Protein AF-0000000065853692 (afdb_homodimer)

Solvent-accessible surface area (backbone atoms only — not comparable to full-atom values): 13632 Å² total; per-residue (Å²): 128,81,75,76,68,75,76,86,71,68,97,55,63,59,61,30,39,32,44,33,33,22,23,72,27,72,70,48,69,66,44,55,69,70,52,50,53,49,49,38,57,70,62,46,45,56,55,50,59,74,40,50,90,36,37,44,68,49,51,26,39,16,47,90,72,41,82,84,37,30,32,37,45,34,35,39,12,49,37,70,65,52,46,51,53,52,50,55,59,44,59,76,41,56,64,50,59,56,36,21,36,74,74,46,75,46,50,22,28,72,42,43,85,18,58,77,69,75,41,82,43,89,81,102,126,81,74,76,67,73,76,89,70,68,95,56,65,59,62,31,39,31,45,34,34,22,24,73,27,71,69,48,68,66,43,56,68,69,52,50,53,48,49,39,57,69,62,46,45,57,54,51,61,74,40,49,91,37,37,43,69,48,53,26,39,16,49,90,73,41,83,85,37,30,32,36,43,34,35,39,11,48,35,72,65,52,45,50,55,52,50,55,58,44,59,77,40,58,63,49,60,54,35,22,36,74,74,46,77,46,51,23,28,72,43,43,84,18,58,78,68,75,41,81,44,88,80,101

Sequence (248 aa):
MQRTYTVTIPSFEPALTVFMLVKTSPEWLGFPVERRFALLEEQFTPILRKHAAHVTLRFFDVEFYATRVTDLWMWDARDHHSYQLLVEDLRETAFWDRYFEIVEILPGVENAYARNYGRPAINAMQRTYTVTIPSFEPALTVFMLVKTSPEWLGFPVERRFALLEEQFTPILRKHAAHVTLRFFDVEFYATRVTDLWMWDARDHHSYQLLVEDLRETAFWDRYFEIVEILPGVENAYARNYGRPAINA

Foldseek 3Di:
DPPPPDDDDAPADFQKKKKWFKDFDPVLVVDDPVVNVVCCVVQVVVLCVVLVNFKDWDKDADCVPDDLGGIIIIIGGNDDVSVVVSVVSCCVDCNDCNRMDRRDMDMDGPQCVAVVVVHDRPVD/DPPPPDDDDAPADFQKKKKWFKDFDPVLVVDDPVVNVVCCVVQPVVLCVVLRNFKDWDKDADCVPDDLGGIIIIIGGNDDVSVVVSVVSCCVDCNDCNRMDRRDMDMDGPQCVAVVVVHDRPVD

Secondary structure (DSSP, 8-state):
----------SS--SEEEEEEEEE-HHHHHS-HHHHHHHIIIIIHHHHHHHTTTEEEEEEE-TTT-SS-SEEEEEEESSHHHHHHHHHHHHTSTTTTTSEEEEEEEEEEETHHHHTTT---TT-/----------SS--SEEEEEEEEE-HHHHHS-HHHHHHHIIIIIHHHHHHHTTTEEEEEEE-TTT-SS-SEEEEEEESSHHHHHHHHHHHHTSTTTTTSEEEEEEEEEEETHHHHTTT---TT-

Organism: Granulibacter bethesdensis (strain ATCC BAA-1260 / CGDNIH1) (NCBI:txid391165)

Radius of gyration: 18.33 Å; Cα contacts (8 Å, |Δi|>4): 443; chains: 2; bounding box: 39×48×46 Å

Nearest PDB structures (foldseek):
  2vxh-assembly1_A  TM=7.871E-01  e=3.068E-06  Azospira oryzae
  3q08-assembly1_A  TM=7.875E-01  e=7.461E-06  Dechloromonas aromatica RCB
  5a13-assembly1_F  TM=7.999E-01  e=1.408E-05  Magnetospirillum sp.
  2vxh-assembly1_C  TM=7.879E-01  e=2.061E-05  Azospira oryzae
  3dtz-assembly1_E  TM=8.312E-01  e=2.783E-04  Thermoplasma acidophilum

InterPro domains:
  IPR031409 Darcynin [PF17074] (1-122)

pLDDT: mean 93.66, std 12.76, range [26.84, 98.94]

Structure (mmCIF, N/CA/C/O backbone):
data_AF-0000000065853692-model_v1
#
loop_
_entity.id
_entity.type
_entity.pdbx_description
1 polymer 'Darcynin homolog'
#
loop_
_atom_site.group_PDB
_atom_site.id
_atom_site.type_symbol
_atom_site.label_atom_id
_atom_site.label_alt_id
_atom_site.label_comp_id
_atom_site.label_asym_id
_atom_site.label_entity_id
_atom_site.label_seq_id
_atom_site.pdbx_PDB_ins_code
_atom_site.Cartn_x
_atom_site.Cartn_y
_atom_site.Cartn_z
_atom_site.occupancy
_atom_site.B_iso_or_equiv
_atom_site.auth_seq_id
_atom_site.auth_comp_id
_atom_site.auth_asym_id
_atom_site.auth_atom_id
_atom_site.pdbx_PDB_model_num
ATOM 1 N N . MET A 1 1 ? 14.422 4.801 -24.891 1 26.84 1 MET A N 1
ATOM 2 C CA . MET A 1 1 ? 13.094 4.191 -24.984 1 26.84 1 MET A CA 1
ATOM 3 C C . MET A 1 1 ? 12.266 4.504 -23.734 1 26.84 1 MET A C 1
ATOM 5 O O . MET A 1 1 ? 12.758 4.402 -22.609 1 26.84 1 MET A O 1
ATOM 9 N N . GLN A 1 2 ? 11.312 5.375 -23.766 1 29.52 2 GLN A N 1
ATOM 10 C CA . GLN A 1 2 ? 10.492 5.836 -22.656 1 29.52 2 GLN A CA 1
ATOM 11 C C . GLN A 1 2 ? 9.844 4.664 -21.922 1 29.52 2 GLN A C 1
ATOM 13 O O . GLN A 1 2 ? 9.117 3.875 -22.531 1 29.52 2 GLN A O 1
ATOM 18 N N . ARG A 1 3 ? 10.609 3.994 -21.047 1 43.41 3 ARG A N 1
ATOM 19 C CA . ARG A 1 3 ? 10.016 2.857 -20.344 1 43.41 3 ARG A CA 1
ATOM 20 C C . ARG A 1 3 ? 8.609 3.186 -19.875 1 43.41 3 ARG A C 1
ATOM 22 O O . ARG A 1 3 ? 8.375 4.246 -19.297 1 43.41 3 ARG A O 1
ATOM 29 N N . THR A 1 4 ? 7.691 2.832 -20.734 1 48.56 4 THR A N 1
ATOM 30 C CA . THR A 1 4 ? 6.273 3.012 -20.438 1 48.56 4 THR A CA 1
ATOM 31 C C . THR A 1 4 ? 5.93 2.469 -19.047 1 48.56 4 THR A C 1
ATOM 33 O O . THR A 1 4 ? 6.117 1.28 -18.781 1 48.56 4 THR A O 1
ATOM 36 N N . TYR A 1 5 ? 6.285 3.352 -18.109 1 56.34 5 TYR A N 1
ATOM 37 C CA . TYR A 1 5 ? 5.793 3.045 -16.766 1 56.34 5 TYR A CA 1
ATOM 38 C C . TYR A 1 5 ? 4.273 2.926 -16.766 1 56.34 5 TYR A C 1
ATOM 40 O O . TYR A 1 5 ? 3.57 3.832 -17.219 1 56.34 5 TYR A O 1
ATOM 48 N N . THR A 1 6 ? 3.83 1.683 -16.969 1 59.62 6 THR A N 1
ATOM 49 C CA . THR A 1 6 ? 2.383 1.507 -17 1 59.62 6 THR A CA 1
ATOM 50 C C . THR A 1 6 ? 1.838 1.229 -15.602 1 59.62 6 THR A C 1
ATOM 52 O O . THR A 1 6 ? 2.373 0.387 -14.875 1 59.62 6 THR A O 1
ATOM 55 N N . VAL A 1 7 ? 1.263 2.344 -15.039 1 65.88 7 VAL A N 1
ATOM 56 C CA . VAL A 1 7 ? 0.473 2.131 -13.828 1 65.88 7 VAL A CA 1
ATOM 57 C C . VAL A 1 7 ? -0.809 1.377 -14.172 1 65.88 7 VAL A C 1
ATOM 59 O O . VAL A 1 7 ? -1.427 1.634 -15.211 1 65.88 7 VAL A O 1
ATOM 62 N N . THR A 1 8 ? -1.011 0.292 -13.461 1 76.12 8 THR A N 1
ATOM 63 C CA . THR A 1 8 ? -2.283 -0.396 -13.641 1 76.12 8 THR A CA 1
ATOM 64 C C . THR A 1 8 ? -3.441 0.465 -13.141 1 76.12 8 THR A C 1
ATOM 66 O O . THR A 1 8 ? -3.471 0.858 -11.977 1 76.12 8 THR A O 1
ATOM 69 N N . ILE A 1 9 ? -4.273 0.869 -14.031 1 76.56 9 ILE A N 1
ATOM 70 C CA . ILE A 1 9 ? -5.461 1.641 -13.688 1 76.56 9 ILE A CA 1
ATOM 71 C C . ILE A 1 9 ? -6.699 0.754 -13.789 1 76.56 9 ILE A C 1
ATOM 73 O O . ILE A 1 9 ? -7 0.213 -14.859 1 76.56 9 ILE A O 1
ATOM 77 N N . PRO A 1 10 ? -7.328 0.688 -12.641 1 84.12 10 PRO A N 1
ATOM 78 C CA . PRO A 1 10 ? -8.539 -0.137 -12.719 1 84.12 10 PRO A CA 1
ATOM 79 C C . PRO A 1 10 ? -9.602 0.46 -13.633 1 84.12 10 PRO A C 1
ATOM 81 O O . PRO A 1 10 ? -9.695 1.684 -13.758 1 84.12 10 PRO A O 1
ATOM 84 N N . SER A 1 11 ? -10.367 -0.409 -14.258 1 87.12 11 SER A N 1
ATOM 85 C CA . SER A 1 11 ? -11.477 0.02 -15.094 1 87.12 11 SER A CA 1
ATOM 86 C C . SER A 1 11 ? -12.719 0.325 -14.258 1 87.12 11 SER A C 1
ATOM 88 O O . SER A 1 11 ? -13.82 0.439 -14.789 1 87.12 11 SER A O 1
ATOM 90 N N . PHE A 1 12 ? -12.609 0.3 -13.039 1 92.88 12 PHE A N 1
ATOM 91 C CA . PHE A 1 12 ? -13.656 0.575 -12.062 1 92.88 12 PHE A CA 1
ATOM 92 C C . PHE A 1 12 ? -13.133 1.495 -10.961 1 92.88 12 PHE A C 1
ATOM 94 O O . PHE A 1 12 ? -11.922 1.633 -10.781 1 92.88 12 PHE A O 1
ATOM 101 N N . GLU A 1 13 ? -14.016 2.178 -10.305 1 92.5 13 GLU A N 1
ATOM 102 C CA . GLU A 1 13 ? -13.633 2.924 -9.109 1 92.5 13 GLU A CA 1
ATOM 103 C C . GLU A 1 13 ? -13.516 2.006 -7.895 1 92.5 13 GLU A C 1
ATOM 105 O O . GLU A 1 13 ? -14.516 1.458 -7.426 1 92.5 13 GLU A O 1
ATOM 110 N N . PRO A 1 14 ? -12.359 1.844 -7.395 1 95.94 14 PRO A N 1
ATOM 111 C CA . PRO A 1 14 ? -12.227 0.926 -6.258 1 95.94 14 PRO A CA 1
ATOM 112 C C . PRO A 1 14 ? -12.961 1.419 -5.016 1 95.94 14 PRO A C 1
ATOM 114 O O . PRO A 1 14 ? -12.766 2.559 -4.586 1 95.94 14 PRO A O 1
ATOM 117 N N . ALA A 1 15 ? -13.781 0.573 -4.457 1 96.69 15 ALA A N 1
ATOM 118 C CA . ALA A 1 15 ? -14.406 0.847 -3.166 1 96.69 15 ALA A CA 1
ATOM 119 C C . ALA A 1 15 ? -13.484 0.458 -2.014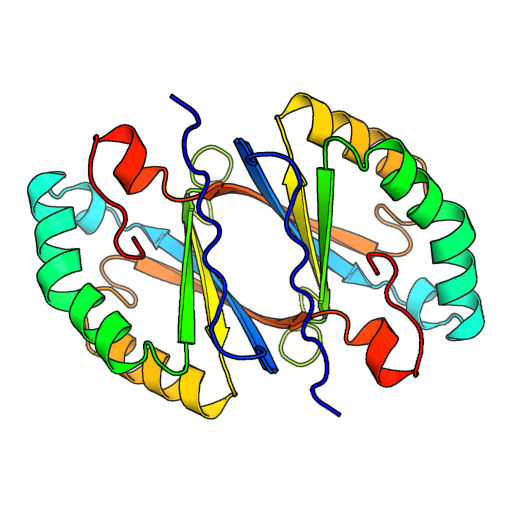 1 96.69 15 ALA A C 1
ATOM 121 O O . ALA A 1 15 ? -13.672 0.901 -0.879 1 96.69 15 ALA A O 1
ATOM 122 N N . LEU A 1 16 ? -12.5 -0.385 -2.395 1 97.38 16 LEU A N 1
ATOM 123 C CA . LEU A 1 16 ? -11.594 -0.96 -1.411 1 97.38 16 LEU A CA 1
ATOM 124 C C . LEU A 1 16 ? -10.211 -1.173 -2.012 1 97.38 16 LEU A C 1
ATOM 126 O O . LEU A 1 16 ? -10.086 -1.652 -3.143 1 97.38 16 LEU A O 1
ATOM 130 N N . THR A 1 17 ? -9.18 -0.746 -1.307 1 98.06 17 THR A N 1
ATOM 131 C CA . THR A 1 17 ? -7.805 -1.119 -1.616 1 98.06 17 THR A CA 1
ATOM 132 C C . THR A 1 17 ? -7.195 -1.928 -0.475 1 98.06 17 THR A C 1
ATOM 134 O O . THR A 1 17 ? -7.176 -1.476 0.672 1 98.06 17 THR A O 1
ATOM 137 N N . VAL A 1 18 ? -6.727 -3.145 -0.754 1 98.88 18 VAL A N 1
ATOM 138 C CA . VAL A 1 18 ? -6.184 -4.027 0.274 1 98.88 18 VAL A CA 1
ATOM 139 C C . VAL A 1 18 ? -4.672 -4.16 0.099 1 98.88 18 VAL A C 1
ATOM 141 O O . VAL A 1 18 ? -4.191 -4.461 -0.997 1 98.88 18 VAL A O 1
ATOM 144 N N . PHE A 1 19 ? -3.98 -3.879 1.128 1 98.94 19 PHE A N 1
ATOM 145 C CA . PHE A 1 19 ? -2.539 -4.09 1.197 1 98.94 19 PHE A CA 1
ATOM 146 C C . PHE A 1 19 ? -2.217 -5.406 1.896 1 98.94 19 PHE A C 1
ATOM 148 O O . PHE A 1 19 ? -2.305 -5.5 3.121 1 98.94 19 PHE A O 1
ATOM 155 N N . MET A 1 20 ? -1.888 -6.395 1.105 1 98.88 20 MET A N 1
ATOM 156 C CA . MET A 1 20 ? -1.554 -7.715 1.63 1 98.88 20 MET A CA 1
ATOM 157 C C . MET A 1 20 ? -0.044 -7.883 1.763 1 98.88 20 MET A C 1
ATOM 159 O O . MET A 1 20 ? 0.667 -7.953 0.759 1 98.88 20 MET A O 1
ATOM 163 N N . LEU A 1 21 ? 0.392 -7.859 2.969 1 98.88 21 LEU A N 1
ATOM 164 C CA . LEU A 1 21 ? 1.804 -8.07 3.27 1 98.88 21 LEU A CA 1
ATOM 165 C C . LEU A 1 21 ? 2.131 -9.562 3.311 1 98.88 21 LEU A C 1
ATOM 167 O O . LEU A 1 21 ? 1.515 -10.32 4.066 1 98.88 21 LEU A O 1
ATOM 171 N N . VAL A 1 22 ? 3.166 -9.969 2.484 1 98.88 22 VAL A N 1
ATOM 172 C CA . VAL A 1 22 ? 3.463 -11.398 2.398 1 98.88 22 VAL A CA 1
ATOM 173 C C . VAL A 1 22 ? 4.973 -11.617 2.49 1 98.88 22 VAL A C 1
ATOM 175 O O . VAL A 1 22 ? 5.754 -10.68 2.318 1 98.88 22 VAL A O 1
ATOM 178 N N . LYS A 1 23 ? 5.297 -12.812 2.816 1 98.81 23 LYS A N 1
ATOM 179 C CA . LYS A 1 23 ? 6.695 -13.227 2.91 1 98.81 23 LYS A CA 1
ATOM 180 C C . LYS A 1 23 ? 6.941 -14.508 2.127 1 98.81 23 LYS A C 1
ATOM 182 O O . LYS A 1 23 ? 6.242 -15.508 2.32 1 98.81 23 LYS A O 1
ATOM 187 N N . THR A 1 24 ? 7.891 -14.492 1.201 1 98.69 24 THR A N 1
ATOM 188 C CA . THR A 1 24 ? 8.242 -15.672 0.425 1 98.69 24 THR A CA 1
ATOM 189 C C . THR A 1 24 ? 8.797 -16.766 1.33 1 98.69 24 THR A C 1
ATOM 191 O O . THR A 1 24 ? 9.531 -16.484 2.279 1 98.69 24 THR A O 1
ATOM 194 N N . SER A 1 25 ? 8.562 -17.969 0.992 1 98.69 25 SER A N 1
ATOM 195 C CA . SER A 1 25 ? 9.102 -19.125 1.716 1 98.69 25 SER A CA 1
ATOM 196 C C . SER A 1 25 ? 10.438 -19.578 1.129 1 98.69 25 SER A C 1
ATOM 198 O O . SER A 1 25 ? 10.734 -19.297 -0.033 1 98.69 25 SER A O 1
ATOM 200 N N . PRO A 1 26 ? 11.148 -20.344 1.948 1 98.38 26 PRO A N 1
ATOM 201 C CA . PRO A 1 26 ? 12.352 -20.953 1.387 1 98.38 26 PRO A CA 1
ATOM 202 C C . PRO A 1 26 ? 12.047 -21.922 0.243 1 98.38 26 PRO A C 1
ATOM 204 O O . PRO A 1 26 ? 12.828 -22.031 -0.699 1 98.38 26 PRO A O 1
ATOM 207 N N . GLU A 1 27 ? 10.953 -22.609 0.282 1 98.75 27 GLU A N 1
ATOM 208 C CA . GLU A 1 27 ? 10.547 -23.484 -0.809 1 98.75 27 GLU A CA 1
ATOM 209 C C . GLU A 1 27 ? 10.422 -22.719 -2.121 1 98.75 27 GLU A C 1
ATOM 211 O O . GLU A 1 27 ? 10.977 -23.125 -3.143 1 98.75 27 GLU A O 1
ATOM 216 N N . TRP A 1 28 ? 9.719 -21.656 -2.133 1 98.62 28 TRP A N 1
ATOM 217 C CA . TRP A 1 28 ? 9.516 -20.812 -3.312 1 98.62 28 TRP A CA 1
ATOM 218 C C . TRP A 1 28 ? 10.852 -20.344 -3.877 1 98.62 28 TRP A C 1
ATOM 220 O O . TRP A 1 28 ? 11.102 -20.453 -5.078 1 98.62 28 TRP A O 1
ATOM 230 N N . LEU A 1 29 ? 11.719 -19.891 -2.977 1 98.12 29 LEU A N 1
ATOM 231 C CA . LEU A 1 29 ? 13 -19.328 -3.395 1 98.12 29 LEU A CA 1
ATOM 232 C C . LEU A 1 29 ? 13.938 -20.438 -3.875 1 98.12 29 LEU A C 1
ATOM 234 O O . LEU A 1 29 ? 14.93 -20.156 -4.559 1 98.12 29 LEU A O 1
ATOM 238 N N . GLY A 1 30 ? 13.602 -21.594 -3.453 1 98.5 30 GLY A N 1
ATOM 239 C CA . GLY A 1 30 ? 14.414 -22.719 -3.867 1 98.5 30 GLY A CA 1
ATOM 240 C C . GLY A 1 30 ? 14.141 -23.156 -5.293 1 98.5 30 GLY A C 1
ATOM 241 O O . GLY A 1 30 ? 14.953 -23.875 -5.891 1 98.5 30 GLY A O 1
ATOM 242 N N . PHE A 1 31 ? 13.023 -22.781 -5.852 1 98.31 31 PHE A N 1
ATOM 243 C CA . PHE A 1 31 ? 12.734 -23.062 -7.25 1 98.31 31 PHE A CA 1
ATOM 244 C C . PHE A 1 31 ? 13.625 -22.25 -8.1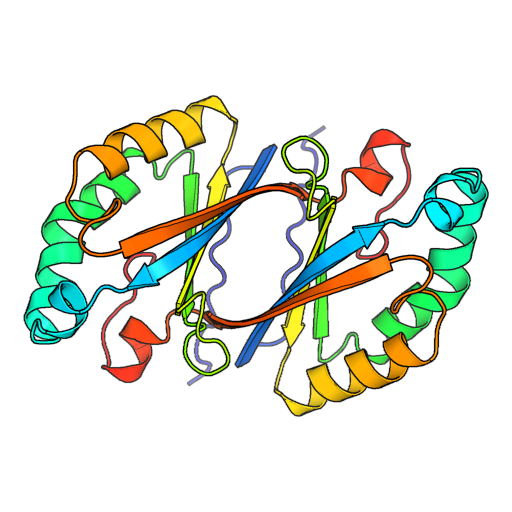72 1 98.31 31 PHE A C 1
ATOM 246 O O . PHE A 1 31 ? 13.914 -21.078 -7.887 1 98.31 31 PHE A O 1
ATOM 253 N N . PRO A 1 32 ? 14.047 -22.859 -9.32 1 98 32 PRO A N 1
ATOM 254 C CA . PRO A 1 32 ? 14.602 -22 -10.359 1 98 32 PRO A CA 1
ATOM 255 C C . PRO A 1 32 ? 13.617 -20.922 -10.82 1 98 32 PRO A C 1
ATOM 257 O O . PRO A 1 32 ? 12.406 -21.125 -10.781 1 98 32 PRO A O 1
ATOM 260 N N . VAL A 1 33 ? 14.078 -19.828 -11.258 1 97.06 33 VAL A N 1
ATOM 261 C CA . VAL A 1 33 ? 13.273 -18.688 -11.688 1 97.06 33 VAL A CA 1
ATOM 262 C C . VAL A 1 33 ? 12.25 -19.141 -12.727 1 97.06 33 VAL A C 1
ATOM 264 O O . VAL A 1 33 ? 11.086 -18.766 -12.672 1 97.06 33 VAL A O 1
ATOM 267 N N . GLU A 1 34 ? 12.719 -19.984 -13.641 1 97.25 34 GLU A N 1
ATOM 268 C CA . GLU A 1 34 ? 11.828 -20.5 -14.68 1 97.25 34 GLU A CA 1
ATOM 269 C C . GLU A 1 34 ? 10.633 -21.219 -14.07 1 97.25 34 GLU A C 1
ATOM 271 O O . GLU A 1 34 ? 9.5 -21.062 -14.539 1 97.25 34 GLU A O 1
ATOM 276 N N . ARG A 1 35 ? 10.891 -21.969 -13.102 1 98.12 35 ARG A N 1
ATOM 277 C CA . ARG A 1 35 ? 9.82 -22.703 -12.438 1 98.12 35 ARG A CA 1
ATOM 278 C C . ARG A 1 35 ? 8.883 -21.75 -11.688 1 98.12 35 ARG A C 1
ATOM 280 O O . ARG A 1 35 ? 7.672 -21.953 -11.664 1 98.12 35 ARG A O 1
ATOM 287 N N . ARG A 1 36 ? 9.336 -20.766 -11.039 1 98.12 36 ARG A N 1
ATOM 288 C CA . ARG A 1 36 ? 8.508 -19.781 -10.352 1 98.12 36 ARG A CA 1
ATOM 289 C C . ARG A 1 36 ? 7.531 -19.125 -11.32 1 98.12 36 ARG A C 1
ATOM 291 O O . ARG A 1 36 ? 6.34 -19.016 -11.023 1 98.12 36 ARG A O 1
ATOM 298 N N . PHE A 1 37 ? 8 -18.734 -12.469 1 97.44 37 PHE A N 1
ATOM 299 C CA . PHE A 1 37 ? 7.125 -18.078 -13.445 1 97.44 37 PHE A CA 1
ATOM 300 C C . PHE A 1 37 ? 6.129 -19.078 -14.023 1 97.44 37 PHE A C 1
ATOM 302 O O . PHE A 1 37 ? 4.992 -18.719 -14.336 1 97.44 37 PHE A O 1
ATOM 309 N N . ALA A 1 38 ? 6.566 -20.328 -14.18 1 97.81 38 ALA A N 1
ATOM 310 C CA . ALA A 1 38 ? 5.629 -21.359 -14.641 1 97.81 38 ALA A CA 1
ATOM 311 C C . ALA A 1 38 ? 4.488 -21.547 -13.641 1 97.81 38 ALA A C 1
ATOM 313 O O . ALA A 1 38 ? 3.326 -21.672 -14.039 1 97.81 38 ALA A O 1
ATOM 314 N N . LEU A 1 39 ? 4.836 -21.594 -12.383 1 97.88 39 LEU A N 1
ATOM 315 C CA . LEU A 1 39 ? 3.826 -21.75 -11.344 1 97.88 39 LEU A CA 1
ATOM 316 C C . LEU A 1 39 ? 2.889 -20.547 -11.312 1 97.88 39 LEU A C 1
ATOM 318 O O . LEU A 1 39 ? 1.677 -20.703 -11.141 1 97.88 39 LEU A O 1
ATOM 322 N N . LEU A 1 40 ? 3.377 -19.344 -11.461 1 97.5 40 LEU A N 1
ATOM 323 C CA . LEU A 1 40 ? 2.547 -18.141 -11.555 1 97.5 40 LEU A CA 1
ATOM 324 C C . LEU A 1 40 ? 1.571 -18.25 -12.719 1 97.5 40 LEU A C 1
ATOM 326 O O . LEU A 1 40 ? 0.373 -18 -12.555 1 97.5 40 LEU A O 1
ATOM 330 N N . GLU A 1 41 ? 2.074 -18.578 -13.828 1 96.25 41 GLU A N 1
ATOM 331 C CA . GLU A 1 41 ? 1.252 -18.703 -15.031 1 96.25 41 GLU A CA 1
ATOM 332 C C . GLU A 1 41 ? 0.182 -19.766 -14.875 1 96.25 41 GLU A C 1
ATOM 334 O O . GLU A 1 41 ? -0.967 -19.578 -15.273 1 96.25 41 GLU A O 1
ATOM 339 N N . GLU A 1 42 ? 0.51 -20.828 -14.25 1 97 42 GLU A N 1
ATOM 340 C CA . GLU A 1 42 ? -0.366 -21.984 -14.141 1 97 42 GLU A CA 1
ATOM 341 C C . GLU A 1 42 ? -1.422 -21.781 -13.062 1 97 42 GLU A C 1
ATOM 343 O O . GLU A 1 42 ? -2.572 -22.203 -13.219 1 97 42 GLU A O 1
ATOM 348 N N . GLN A 1 43 ? -1.009 -21.188 -12.023 1 96.81 43 GLN A N 1
ATOM 349 C CA . GLN A 1 43 ? -1.876 -21.25 -10.859 1 96.81 43 GLN A CA 1
ATOM 350 C C . GLN A 1 43 ? -2.367 -19.859 -10.461 1 96.81 43 GLN A C 1
ATOM 352 O O . GLN A 1 43 ? -3.459 -19.719 -9.906 1 96.81 43 GLN A O 1
ATOM 357 N N . PHE A 1 44 ? -1.63 -18.844 -10.719 1 96.56 44 PHE A N 1
ATOM 358 C CA . PHE A 1 44 ? -1.944 -17.5 -10.234 1 96.56 44 PHE A CA 1
ATOM 359 C C . PHE A 1 44 ? -2.676 -16.703 -11.297 1 96.56 44 PHE A C 1
ATOM 361 O O . PHE A 1 44 ? -3.729 -16.125 -11.031 1 96.56 44 PHE A O 1
ATOM 368 N N . THR A 1 45 ? -2.162 -16.734 -12.5 1 95.75 45 THR A N 1
ATOM 369 C CA . THR A 1 45 ? -2.656 -15.922 -13.602 1 95.75 45 THR A CA 1
ATOM 370 C C . THR A 1 45 ? -4.113 -16.25 -13.914 1 95.75 45 THR A C 1
ATOM 372 O O . THR A 1 45 ? -4.922 -15.359 -14.148 1 95.75 45 THR A O 1
ATOM 375 N N . PRO A 1 46 ? -4.527 -17.516 -13.914 1 97.12 46 PRO A N 1
ATOM 376 C CA . PRO A 1 46 ? -5.938 -17.812 -14.18 1 97.12 46 PRO A CA 1
ATOM 377 C C . PRO A 1 46 ? -6.875 -17.172 -13.156 1 97.12 46 PRO A C 1
ATOM 379 O O . PRO A 1 46 ? -7.992 -16.781 -13.5 1 97.12 46 PRO A O 1
ATOM 382 N N . ILE A 1 47 ? -6.445 -17.078 -11.945 1 98.19 47 ILE A N 1
ATOM 383 C CA . ILE A 1 47 ? -7.25 -16.453 -10.898 1 98.19 47 ILE A CA 1
ATOM 384 C C . ILE A 1 47 ? -7.359 -14.961 -11.164 1 98.19 47 ILE A C 1
ATOM 386 O O . ILE A 1 47 ? -8.445 -14.383 -11.031 1 98.19 47 ILE A O 1
ATOM 390 N N . LEU A 1 48 ? -6.246 -14.328 -11.523 1 96.56 48 LEU A N 1
ATOM 391 C CA . LEU A 1 48 ? -6.273 -12.906 -11.859 1 96.56 48 LEU A CA 1
ATOM 392 C C . LEU A 1 48 ? -7.227 -12.641 -13.016 1 96.56 48 LEU A C 1
ATOM 394 O O . LEU A 1 48 ? -8.016 -11.695 -12.969 1 96.56 48 LEU A O 1
ATOM 398 N N . ARG A 1 49 ? -7.188 -13.5 -13.977 1 96.5 49 ARG A N 1
ATOM 399 C CA . ARG A 1 49 ? -8.055 -13.336 -15.141 1 96.5 49 ARG A CA 1
ATOM 400 C C . ARG A 1 49 ? -9.523 -13.5 -14.758 1 96.5 49 ARG A C 1
ATOM 402 O O . ARG A 1 49 ? -10.375 -12.734 -15.211 1 96.5 49 ARG A O 1
ATOM 409 N N . LYS A 1 50 ? -9.758 -14.477 -13.992 1 97.81 50 LYS A N 1
ATOM 410 C CA . LYS A 1 50 ? -11.125 -14.758 -13.547 1 97.81 50 LYS A CA 1
ATOM 411 C C . LYS A 1 50 ? -11.742 -13.539 -12.875 1 97.81 50 LYS A C 1
ATOM 413 O O . LYS A 1 50 ? -12.938 -13.273 -13.031 1 97.81 50 LYS A O 1
ATOM 418 N N . HIS A 1 51 ? -10.961 -12.734 -12.164 1 97.81 51 HIS A N 1
ATOM 419 C CA . HIS A 1 51 ? -11.5 -11.664 -11.336 1 97.81 51 HIS A CA 1
ATOM 420 C C . HIS A 1 51 ? -11.164 -10.297 -11.93 1 97.81 51 HIS A C 1
ATOM 422 O O . HIS A 1 51 ? -11.438 -9.266 -11.312 1 97.81 51 HIS A O 1
ATOM 428 N N . ALA A 1 52 ? -10.664 -10.227 -13.109 1 95.94 52 ALA A N 1
ATOM 429 C CA . ALA A 1 52 ? -10.055 -9.039 -13.695 1 95.94 52 ALA A CA 1
ATOM 430 C C . ALA A 1 52 ? -11.07 -7.922 -13.867 1 95.94 52 ALA A C 1
ATOM 432 O O . ALA A 1 52 ? -10.711 -6.742 -13.883 1 95.94 52 ALA A O 1
ATOM 433 N N . ALA A 1 53 ? -12.305 -8.25 -13.938 1 96 53 ALA A N 1
ATOM 434 C CA . ALA A 1 53 ? -13.336 -7.23 -14.133 1 96 53 ALA A CA 1
ATOM 435 C C . ALA A 1 53 ? -13.594 -6.461 -12.836 1 96 53 ALA A C 1
ATOM 437 O O . ALA A 1 53 ? -14.156 -5.367 -12.859 1 96 53 ALA A O 1
ATOM 438 N N . HIS A 1 54 ? -13.141 -7.078 -11.711 1 97.38 54 HIS A N 1
ATOM 439 C CA . HIS A 1 54 ? -13.594 -6.496 -10.453 1 97.38 54 HIS A CA 1
ATOM 440 C C . HIS A 1 54 ? -12.422 -6.277 -9.5 1 97.38 54 HIS A C 1
ATOM 442 O O . HIS A 1 54 ? -12.586 -5.672 -8.438 1 97.38 54 HIS A O 1
ATOM 448 N N . VAL A 1 55 ? -11.297 -6.789 -9.805 1 97.31 55 VAL A N 1
ATOM 449 C CA . VAL A 1 55 ? -10.109 -6.664 -8.961 1 97.31 55 VAL A CA 1
ATOM 450 C C . VAL A 1 55 ? -8.875 -6.465 -9.828 1 97.31 55 VAL A C 1
ATOM 452 O O . VAL A 1 55 ? -8.75 -7.078 -10.898 1 97.31 55 VAL A O 1
ATOM 455 N N . THR A 1 56 ? -8 -5.586 -9.398 1 96.12 56 THR A N 1
ATOM 456 C CA . THR A 1 56 ? -6.699 -5.441 -10.039 1 96.12 56 THR A CA 1
ATOM 457 C C . THR A 1 56 ? -5.57 -5.586 -9.023 1 96.12 56 THR A C 1
ATOM 459 O O . THR A 1 56 ? -5.773 -5.348 -7.828 1 96.12 56 THR A O 1
ATOM 462 N N . LEU A 1 57 ? -4.398 -6.039 -9.492 1 96.62 57 LEU A N 1
ATOM 463 C CA . LEU A 1 57 ? -3.238 -6.285 -8.641 1 96.62 57 LEU A CA 1
ATOM 464 C C . LEU A 1 57 ? -2.059 -5.414 -9.062 1 96.62 57 LEU A C 1
ATOM 466 O O . LEU A 1 57 ? -1.775 -5.281 -10.25 1 96.62 57 LEU A O 1
ATOM 470 N N . ARG A 1 58 ? -1.458 -4.781 -8.125 1 96.19 58 ARG A N 1
ATOM 471 C CA . ARG A 1 58 ? -0.09 -4.285 -8.234 1 96.19 58 ARG A CA 1
ATOM 472 C C . ARG A 1 58 ? 0.838 -5.012 -7.266 1 96.19 58 ARG A C 1
ATOM 474 O O . ARG A 1 58 ? 0.512 -5.172 -6.09 1 96.19 58 ARG A O 1
ATOM 481 N N . PHE A 1 59 ? 1.945 -5.512 -7.785 1 96.69 59 PHE A N 1
ATOM 482 C CA . PHE A 1 59 ? 2.889 -6.312 -7.012 1 96.69 59 PHE A CA 1
ATOM 483 C C . PHE A 1 59 ? 4.145 -5.512 -6.695 1 96.69 59 PHE A C 1
ATOM 485 O O . PHE A 1 59 ? 4.777 -4.953 -7.594 1 96.69 59 PHE A O 1
ATOM 492 N N . PHE A 1 60 ? 4.543 -5.477 -5.402 1 98.06 60 PHE A N 1
ATOM 493 C CA . PHE A 1 60 ? 5.723 -4.73 -4.988 1 98.06 60 PHE A CA 1
ATOM 494 C C . PHE A 1 60 ? 6.707 -5.633 -4.254 1 98.06 60 PHE A C 1
ATOM 496 O O . PHE A 1 60 ? 6.32 -6.363 -3.338 1 98.06 60 PHE A O 1
ATOM 503 N N . ASP A 1 61 ? 7.957 -5.57 -4.684 1 98.44 61 ASP A N 1
ATOM 504 C CA . ASP A 1 61 ? 9.047 -6.238 -3.984 1 98.44 61 ASP A CA 1
ATOM 505 C C . ASP A 1 61 ? 9.609 -5.355 -2.873 1 98.44 61 ASP A C 1
ATOM 507 O O . ASP A 1 61 ? 10.016 -4.219 -3.121 1 98.44 61 ASP A O 1
ATOM 511 N N . VAL A 1 62 ? 9.703 -5.895 -1.633 1 98.62 62 VAL A N 1
ATOM 512 C CA . VAL A 1 62 ? 10.039 -5.102 -0.452 1 98.62 62 VAL A CA 1
ATOM 513 C C . VAL A 1 62 ? 11.289 -5.66 0.214 1 98.62 62 VAL A C 1
ATOM 515 O O . VAL A 1 62 ? 11.938 -4.973 1.005 1 98.62 62 VAL A O 1
ATOM 518 N N . GLU A 1 63 ? 11.703 -6.75 -0.139 1 98.25 63 GLU A N 1
ATOM 519 C CA . GLU A 1 63 ? 12.758 -7.484 0.553 1 98.25 63 GLU A CA 1
ATOM 520 C C . GLU A 1 63 ? 14.078 -6.719 0.512 1 98.25 63 GLU A C 1
ATOM 522 O O . GLU A 1 63 ? 15 -7.016 1.277 1 98.25 63 GLU A O 1
ATOM 527 N N . PHE A 1 64 ? 14.188 -5.781 -0.309 1 97.44 64 PHE A N 1
ATOM 528 C CA . PHE A 1 64 ? 15.406 -4.988 -0.397 1 97.44 64 PHE A CA 1
ATOM 529 C C . PHE A 1 64 ? 15.633 -4.191 0.883 1 97.44 64 PHE A C 1
ATOM 531 O O . PHE A 1 64 ? 16.75 -3.787 1.183 1 97.44 64 PHE A O 1
ATOM 538 N N . TYR A 1 65 ? 14.555 -3.986 1.66 1 97.31 65 TYR A N 1
ATOM 539 C CA . TYR A 1 65 ? 14.625 -2.98 2.713 1 97.31 65 TYR A CA 1
ATOM 540 C C . TYR A 1 65 ? 14 -3.496 4.004 1 97.31 65 TYR A C 1
ATOM 542 O O . TYR A 1 65 ? 14.023 -2.809 5.027 1 97.31 65 TYR A O 1
ATOM 550 N N . ALA A 1 66 ? 13.398 -4.684 3.967 1 97.38 66 ALA A N 1
ATOM 551 C CA . ALA A 1 66 ? 12.688 -5.23 5.117 1 97.38 66 ALA A CA 1
ATOM 552 C C . ALA A 1 66 ? 12.875 -6.742 5.219 1 97.38 66 ALA A C 1
ATOM 554 O O . ALA A 1 66 ? 13.164 -7.402 4.219 1 97.38 66 ALA A O 1
ATOM 555 N N . THR A 1 67 ? 12.641 -7.27 6.453 1 96.81 67 THR A N 1
ATOM 556 C CA . THR A 1 67 ? 12.883 -8.695 6.656 1 96.81 67 THR A CA 1
ATOM 557 C C . THR A 1 67 ? 11.578 -9.422 6.965 1 96.81 67 THR A C 1
ATOM 559 O O . THR A 1 67 ? 11.398 -10.578 6.574 1 96.81 67 THR A O 1
ATOM 562 N N . ARG A 1 68 ? 10.688 -8.742 7.621 1 97.5 68 ARG A N 1
ATOM 563 C CA . ARG A 1 68 ? 9.445 -9.383 8.031 1 97.5 68 ARG A CA 1
ATOM 564 C C . ARG A 1 68 ? 8.531 -9.633 6.828 1 97.5 68 ARG A C 1
ATOM 566 O O . ARG A 1 68 ? 7.832 -10.641 6.773 1 97.5 68 ARG A O 1
ATOM 573 N N . VAL A 1 69 ? 8.531 -8.672 5.922 1 98.56 69 VAL A N 1
ATOM 574 C CA . VAL A 1 69 ? 7.738 -8.664 4.695 1 98.56 69 VAL A CA 1
ATOM 575 C C . VAL A 1 69 ? 8.664 -8.609 3.482 1 98.56 69 VAL A C 1
ATOM 577 O O . VAL A 1 69 ? 9.602 -7.805 3.447 1 98.56 69 VAL A O 1
ATOM 580 N N . THR A 1 70 ? 8.438 -9.469 2.504 1 98.75 70 THR A N 1
ATOM 581 C CA . THR A 1 70 ? 9.289 -9.445 1.323 1 98.75 70 THR A CA 1
ATOM 582 C C . THR A 1 70 ? 8.547 -8.875 0.123 1 98.75 70 THR A C 1
ATOM 584 O O . THR A 1 70 ? 9.164 -8.383 -0.822 1 98.75 70 THR A O 1
ATOM 587 N N . ASP A 1 71 ? 7.195 -9.047 0.133 1 98.75 71 ASP A N 1
ATOM 588 C CA . ASP A 1 71 ? 6.359 -8.555 -0.957 1 98.75 71 ASP A CA 1
ATOM 589 C C . ASP A 1 71 ? 5.066 -7.941 -0.422 1 98.75 71 ASP A C 1
ATOM 591 O O . ASP A 1 71 ? 4.605 -8.297 0.665 1 98.75 71 ASP A O 1
ATOM 595 N N . LEU A 1 72 ? 4.586 -7.008 -1.154 1 98.81 72 LEU A N 1
ATOM 596 C CA . LEU A 1 72 ? 3.26 -6.445 -0.923 1 98.81 72 LEU A CA 1
ATOM 597 C C . LEU A 1 72 ? 2.387 -6.578 -2.168 1 98.81 72 LEU A C 1
ATOM 599 O O . LEU A 1 72 ? 2.762 -6.113 -3.246 1 98.81 72 LEU A O 1
ATOM 603 N N . TRP A 1 73 ? 1.281 -7.312 -2.004 1 98.56 73 TRP A N 1
ATOM 604 C CA . TRP A 1 73 ? 0.246 -7.371 -3.029 1 98.56 73 TRP A CA 1
ATOM 605 C C . TRP A 1 73 ? -0.84 -6.332 -2.766 1 98.56 73 TRP A C 1
ATOM 607 O O . TRP A 1 73 ? -1.546 -6.406 -1.757 1 98.56 73 TRP A O 1
ATOM 617 N N . MET A 1 74 ? -0.919 -5.391 -3.648 1 98.19 74 MET A N 1
ATOM 618 C CA . MET A 1 74 ? -1.965 -4.379 -3.537 1 98.19 74 MET A CA 1
ATOM 619 C C . MET A 1 74 ? -3.148 -4.719 -4.438 1 98.19 74 MET A C 1
ATOM 621 O O . MET A 1 74 ? -3.004 -4.789 -5.66 1 98.19 74 MET A O 1
ATOM 625 N N . TRP A 1 75 ? -4.316 -4.887 -3.816 1 98.12 75 TRP A N 1
ATOM 626 C CA . TRP A 1 75 ? -5.535 -5.234 -4.535 1 98.12 75 TRP A CA 1
ATOM 627 C C . TRP A 1 75 ? -6.52 -4.07 -4.527 1 98.12 75 TRP A C 1
ATOM 629 O O . TRP A 1 75 ? -6.977 -3.639 -3.463 1 98.12 75 TRP A O 1
ATOM 639 N N . ASP A 1 76 ? -6.797 -3.529 -5.688 1 97.19 76 ASP A N 1
ATOM 640 C CA . ASP A 1 76 ? -7.969 -2.668 -5.832 1 97.19 76 ASP A CA 1
ATOM 641 C C . ASP A 1 76 ? -9.211 -3.486 -6.176 1 97.19 76 ASP A C 1
ATOM 643 O O . ASP A 1 76 ? -9.188 -4.301 -7.102 1 97.19 76 ASP A O 1
ATOM 647 N N . ALA A 1 77 ? -10.258 -3.299 -5.438 1 98.44 77 ALA A N 1
ATOM 648 C CA . ALA A 1 77 ? -11.469 -4.09 -5.648 1 98.44 77 ALA A CA 1
ATOM 649 C C . ALA A 1 77 ? -12.688 -3.188 -5.824 1 98.44 77 ALA A C 1
ATOM 651 O O . ALA A 1 77 ? -12.82 -2.172 -5.133 1 98.44 77 ALA A O 1
ATOM 652 N N . ARG A 1 78 ? -13.539 -3.643 -6.711 1 97.62 78 ARG A N 1
ATOM 653 C CA . ARG A 1 78 ? -14.789 -2.93 -6.953 1 97.62 78 ARG A CA 1
ATOM 654 C C . ARG A 1 78 ? -15.633 -2.865 -5.691 1 97.62 78 ARG A C 1
ATOM 656 O O . ARG A 1 78 ? -16.297 -1.856 -5.43 1 97.62 78 ARG A O 1
ATOM 663 N N . ASP A 1 79 ? -15.664 -3.918 -5 1 98.06 79 ASP A N 1
ATOM 664 C CA . ASP A 1 79 ? -16.406 -4.031 -3.746 1 98.06 79 ASP A CA 1
ATOM 665 C C . ASP A 1 79 ? -15.82 -5.133 -2.863 1 98.06 79 ASP A C 1
ATOM 667 O O . ASP A 1 79 ? -14.898 -5.844 -3.275 1 98.06 79 ASP A O 1
ATOM 671 N N . HIS A 1 80 ? -16.359 -5.199 -1.683 1 98.12 80 HIS A N 1
ATOM 672 C CA . HIS A 1 80 ? -15.852 -6.16 -0.711 1 98.12 80 HIS A CA 1
ATOM 673 C C . HIS A 1 80 ? -16.031 -7.594 -1.205 1 98.12 80 HIS A C 1
ATOM 675 O O . HIS A 1 80 ? -15.133 -8.422 -1.058 1 98.12 80 HIS A O 1
ATOM 681 N N . HIS A 1 81 ? -17.125 -7.844 -1.782 1 98.5 81 HIS A N 1
ATOM 682 C CA . HIS A 1 81 ? -17.438 -9.211 -2.203 1 98.5 81 HIS A CA 1
ATOM 683 C C . HIS A 1 81 ? -16.469 -9.672 -3.287 1 98.5 81 HIS A C 1
ATOM 685 O O . HIS A 1 81 ? -16 -10.82 -3.26 1 98.5 81 HIS A O 1
ATOM 691 N N . SER A 1 82 ? -16.156 -8.812 -4.238 1 98.62 82 SER A N 1
ATOM 692 C CA . SER A 1 82 ? -15.195 -9.148 -5.281 1 98.62 82 SER A CA 1
ATOM 693 C C . SER A 1 82 ? -13.852 -9.547 -4.684 1 98.62 82 SER A C 1
ATOM 695 O O . SER A 1 82 ? -13.234 -10.523 -5.117 1 98.62 82 SER A O 1
ATOM 697 N N . TYR A 1 83 ? -13.383 -8.836 -3.711 1 98.69 83 TYR A N 1
ATOM 698 C CA . TYR A 1 83 ? -12.125 -9.148 -3.045 1 98.69 83 TYR A CA 1
ATOM 699 C C . TYR A 1 83 ? -12.211 -10.477 -2.314 1 98.69 83 TYR A C 1
ATOM 701 O O . TYR A 1 83 ? -11.273 -11.281 -2.363 1 98.69 83 TYR A O 1
ATOM 709 N N . GLN A 1 84 ? -13.328 -10.711 -1.68 1 98.75 84 GLN A N 1
ATOM 710 C CA . GLN A 1 84 ? -13.508 -11.961 -0.955 1 98.75 84 GLN A CA 1
ATOM 711 C C . GLN A 1 84 ? -13.406 -13.164 -1.893 1 98.75 84 GLN A C 1
ATOM 713 O O . GLN A 1 84 ? -12.75 -14.156 -1.569 1 98.75 84 GLN A O 1
ATOM 718 N N . LEU A 1 85 ? -13.992 -13.055 -3.041 1 98.75 85 LEU A N 1
ATOM 719 C CA . LEU A 1 85 ? -13.961 -14.148 -4.008 1 98.75 85 LEU A CA 1
ATOM 720 C C . LEU A 1 85 ? -12.539 -14.398 -4.5 1 98.75 85 LEU A C 1
ATOM 722 O O . LEU A 1 85 ? -12.133 -15.547 -4.691 1 98.75 85 LEU A O 1
ATOM 726 N N . LEU A 1 86 ? -11.836 -13.359 -4.691 1 98.69 86 LEU A N 1
ATOM 727 C CA . LEU A 1 86 ? -10.43 -13.484 -5.062 1 98.69 86 LEU A CA 1
ATOM 728 C C . LEU A 1 86 ? -9.648 -14.25 -3.996 1 98.69 86 LEU A C 1
ATOM 730 O O . LEU A 1 86 ? -8.898 -15.172 -4.312 1 98.69 86 LEU A O 1
ATOM 734 N N . VAL A 1 87 ? -9.82 -13.883 -2.738 1 98.75 87 VAL A N 1
ATOM 735 C CA . VAL A 1 87 ? -9.102 -14.492 -1.626 1 98.75 87 VAL A CA 1
ATOM 736 C C . VAL A 1 87 ? -9.445 -15.977 -1.543 1 98.75 87 VAL A C 1
ATOM 738 O O . VAL A 1 87 ? -8.562 -16.812 -1.354 1 98.75 87 VAL A O 1
ATOM 741 N N . GLU A 1 88 ? -10.75 -16.266 -1.758 1 98.81 88 GLU A N 1
ATOM 742 C CA . GLU A 1 88 ? -11.156 -17.672 -1.722 1 98.81 88 GLU A CA 1
ATOM 743 C C . GLU A 1 88 ? -10.414 -18.484 -2.773 1 98.81 88 GLU A C 1
ATOM 745 O O . GLU A 1 88 ? -9.922 -19.578 -2.484 1 98.81 88 GLU A O 1
ATOM 750 N N . ASP A 1 89 ? -10.297 -18.016 -3.906 1 98.75 89 ASP A N 1
ATOM 751 C CA . ASP A 1 89 ? -9.586 -18.734 -4.965 1 98.75 89 ASP A CA 1
ATOM 752 C C . ASP A 1 89 ? -8.102 -18.859 -4.645 1 98.75 89 ASP A C 1
ATOM 754 O O . ASP A 1 89 ? -7.496 -19.906 -4.879 1 98.75 89 ASP A O 1
ATOM 758 N N . LEU A 1 90 ? -7.477 -17.844 -4.125 1 98.56 90 LEU A N 1
ATOM 759 C CA . LEU A 1 90 ? -6.062 -17.875 -3.777 1 98.56 90 LEU A CA 1
ATOM 760 C C . LEU A 1 90 ? -5.789 -18.922 -2.695 1 98.56 90 LEU A C 1
ATOM 762 O O . LEU A 1 90 ? -4.777 -19.609 -2.738 1 98.56 90 LEU A O 1
ATOM 766 N N . ARG A 1 91 ? -6.727 -19.016 -1.752 1 98.5 91 ARG A N 1
ATOM 767 C CA . ARG A 1 91 ? -6.551 -19.922 -0.624 1 98.5 91 ARG A CA 1
ATOM 768 C C . ARG A 1 91 ? -6.551 -21.375 -1.085 1 98.5 91 ARG A C 1
ATOM 770 O O . ARG A 1 91 ? -6.117 -22.266 -0.35 1 98.5 91 ARG A O 1
ATOM 777 N N . GLU A 1 92 ? -7.023 -21.656 -2.281 1 98.25 92 GLU A N 1
ATOM 778 C CA . GLU A 1 92 ? -7.062 -23.016 -2.814 1 98.25 92 GLU A CA 1
ATOM 779 C C . GLU A 1 92 ? -5.754 -23.375 -3.514 1 98.25 92 GLU A C 1
ATOM 781 O O . GLU A 1 92 ? -5.637 -24.438 -4.121 1 98.25 92 GLU A O 1
ATOM 786 N N . THR A 1 93 ? -4.762 -22.531 -3.48 1 98.56 93 THR A N 1
ATOM 787 C CA . THR A 1 93 ? -3.469 -22.766 -4.113 1 98.56 93 THR A CA 1
ATOM 788 C C . THR A 1 93 ? -2.346 -22.719 -3.082 1 98.56 93 THR A C 1
ATOM 790 O O . THR A 1 93 ? -2.553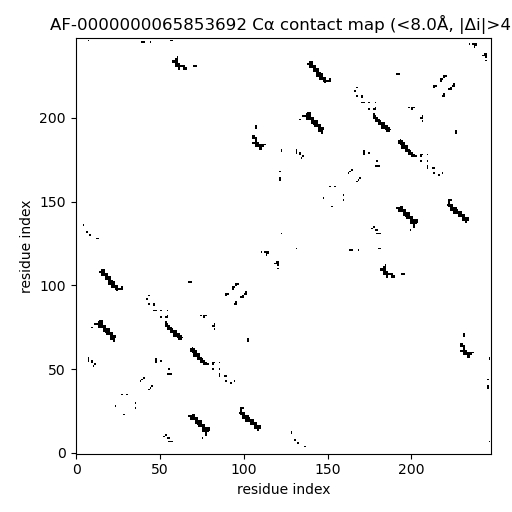 -22.281 -1.95 1 98.56 93 THR A O 1
ATOM 793 N N . ALA A 1 94 ? -1.117 -23.047 -3.502 1 98.44 94 ALA A N 1
ATOM 794 C CA . ALA A 1 94 ? 0.068 -23.031 -2.648 1 98.44 94 ALA A CA 1
ATOM 795 C C . ALA A 1 94 ? 0.565 -21.594 -2.447 1 98.44 94 ALA A C 1
ATOM 797 O O . ALA A 1 94 ? 1.438 -21.344 -1.611 1 98.44 94 ALA A O 1
ATOM 798 N N . PHE A 1 95 ? -0.07 -20.688 -3.139 1 98.38 95 PHE A N 1
ATOM 799 C CA . PHE A 1 95 ? 0.368 -19.297 -3.016 1 98.38 95 PHE A CA 1
ATOM 800 C C . PHE A 1 95 ? -0.129 -18.688 -1.71 1 98.38 95 PHE A C 1
ATOM 802 O O . PHE A 1 95 ? 0.357 -17.641 -1.285 1 98.38 95 PHE A O 1
ATOM 809 N N . TRP A 1 96 ? -1.062 -19.344 -1.123 1 98.19 96 TRP A N 1
ATOM 810 C CA . TRP A 1 96 ? -1.563 -18.891 0.17 1 98.19 96 TRP A CA 1
ATOM 811 C C . TRP A 1 96 ? -1.007 -19.75 1.302 1 98.19 96 TRP A C 1
ATOM 813 O O . TRP A 1 96 ? -1.558 -20.812 1.616 1 98.19 96 TRP A O 1
ATOM 823 N N . ASP A 1 97 ? 0.09 -19.281 1.934 1 98 97 ASP A N 1
ATOM 824 C CA . ASP A 1 97 ? 0.68 -19.75 3.184 1 98 97 ASP A CA 1
ATOM 825 C C . ASP A 1 97 ? 1.581 -20.953 2.947 1 98 97 ASP A C 1
ATOM 827 O O . ASP A 1 97 ? 2.002 -21.625 3.898 1 98 97 ASP A O 1
ATOM 831 N N . ARG A 1 98 ? 1.819 -21.297 1.747 1 98.5 98 ARG A N 1
ATOM 832 C CA . ARG A 1 98 ? 2.918 -22.219 1.479 1 98.5 98 ARG A CA 1
ATOM 833 C C . ARG A 1 98 ? 4.062 -21.5 0.758 1 98.5 98 ARG A C 1
ATOM 835 O O . ARG A 1 98 ? 5.121 -21.266 1.345 1 98.5 98 ARG A O 1
ATOM 842 N N . TYR A 1 99 ? 3.832 -21.016 -0.449 1 98.75 99 TYR A N 1
ATOM 843 C CA . TYR A 1 99 ? 4.871 -20.281 -1.172 1 98.75 99 TYR A CA 1
ATOM 844 C C . TYR A 1 99 ? 5.066 -18.891 -0.591 1 98.75 99 TYR A C 1
ATOM 846 O O . TYR A 1 99 ? 6.191 -18.391 -0.526 1 98.75 99 TYR A O 1
ATOM 854 N N . PHE A 1 100 ? 3.953 -18.344 -0.147 1 98.81 100 PHE A N 1
ATOM 855 C CA . PHE A 1 100 ? 3.963 -17.047 0.517 1 98.81 100 PHE A CA 1
ATOM 856 C C . PHE A 1 100 ? 3.215 -17.109 1.843 1 98.81 100 PHE A C 1
ATOM 858 O O . PHE A 1 100 ? 2.051 -17.516 1.886 1 98.81 100 PHE A O 1
ATOM 865 N N . GLU A 1 101 ? 3.889 -16.734 2.869 1 98.75 101 GLU A N 1
ATOM 866 C CA . GLU A 1 101 ? 3.188 -16.5 4.129 1 98.75 101 GLU A CA 1
ATOM 867 C C . GLU A 1 101 ? 2.371 -15.211 4.082 1 98.75 101 GLU A C 1
ATOM 869 O O . GLU A 1 101 ? 2.881 -14.164 3.68 1 98.75 101 GLU A O 1
ATOM 874 N N . ILE A 1 102 ? 1.091 -15.297 4.445 1 98.75 102 ILE A N 1
ATOM 875 C CA . ILE A 1 102 ? 0.3 -14.086 4.625 1 98.75 102 ILE A CA 1
ATOM 876 C C . ILE A 1 102 ? 0.612 -13.461 5.98 1 98.75 102 ILE A C 1
ATOM 878 O O . ILE A 1 102 ? 0.143 -13.945 7.016 1 98.75 102 ILE A O 1
ATOM 882 N N . VAL A 1 103 ? 1.364 -12.383 6.031 1 98.69 103 VAL A 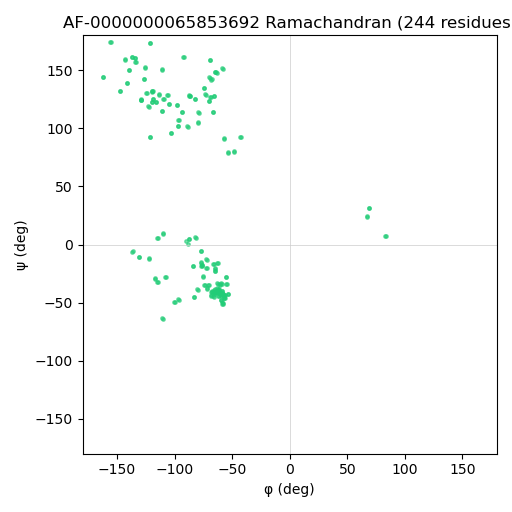N 1
ATOM 883 C CA . VAL A 1 103 ? 1.877 -11.781 7.258 1 98.69 103 VAL A CA 1
ATOM 884 C C . VAL A 1 103 ? 0.81 -10.883 7.879 1 98.69 103 VAL A C 1
ATOM 886 O O . VAL A 1 103 ? 0.581 -10.922 9.086 1 98.69 103 VAL A O 1
ATOM 889 N N . GLU A 1 104 ? 0.172 -10.078 7.09 1 98.5 104 GLU A N 1
ATOM 890 C CA . GLU A 1 104 ? -0.849 -9.125 7.52 1 98.5 104 GLU A CA 1
ATOM 891 C C . GLU A 1 104 ? -1.691 -8.648 6.34 1 98.5 104 GLU A C 1
ATOM 893 O O . GLU A 1 104 ? -1.201 -8.57 5.211 1 98.5 104 GLU A O 1
ATOM 898 N N . ILE A 1 105 ? -2.928 -8.453 6.594 1 98.81 105 ILE A N 1
ATOM 899 C CA . ILE A 1 105 ? -3.838 -7.906 5.594 1 98.81 105 ILE A CA 1
ATOM 900 C C . ILE A 1 105 ? -4.426 -6.59 6.098 1 98.81 105 ILE A C 1
ATOM 902 O O . ILE A 1 105 ? -5.016 -6.539 7.176 1 98.81 105 ILE A O 1
ATOM 906 N N . LEU A 1 106 ? -4.234 -5.512 5.324 1 98.81 106 LEU A N 1
ATOM 907 C CA . LEU A 1 106 ? -4.703 -4.18 5.688 1 98.81 106 LEU A CA 1
ATOM 908 C C . LEU A 1 106 ? -5.66 -3.633 4.633 1 98.81 106 LEU A C 1
ATOM 910 O O . LEU A 1 106 ? -5.227 -3.025 3.652 1 98.81 106 LEU A O 1
ATOM 914 N N . PRO A 1 107 ? -6.945 -3.828 4.785 1 98.81 107 PRO A N 1
ATOM 915 C CA . PRO A 1 107 ? -7.914 -3.176 3.9 1 98.81 107 PRO A CA 1
ATOM 916 C C . PRO A 1 107 ? -8.078 -1.687 4.199 1 98.81 107 PRO A C 1
ATOM 918 O O . PRO A 1 107 ? -8.133 -1.291 5.367 1 98.81 107 PRO A O 1
ATOM 921 N N . GLY A 1 108 ? -8.078 -0.92 3.131 1 98.44 108 GLY A N 1
ATOM 922 C CA . GLY A 1 108 ? -8.211 0.521 3.281 1 98.44 108 GLY A CA 1
ATOM 923 C C . GLY A 1 108 ? -9.156 1.141 2.277 1 98.44 108 GLY A C 1
ATOM 924 O O . GLY A 1 108 ? -9.539 0.498 1.296 1 98.44 108 GLY A O 1
ATOM 925 N N . VAL A 1 109 ? -9.57 2.301 2.623 1 97.75 109 VAL A N 1
ATOM 926 C CA . VAL A 1 109 ? -10.375 3.135 1.734 1 97.75 109 VAL A CA 1
ATOM 927 C C . VAL A 1 109 ? -9.633 4.438 1.445 1 97.75 109 VAL A C 1
ATOM 929 O O . VAL A 1 109 ? -9.234 5.148 2.369 1 97.75 109 VAL A O 1
ATOM 932 N N . GLU A 1 110 ? -9.469 4.703 0.183 1 96.38 110 GLU A N 1
ATOM 933 C CA . GLU A 1 110 ? -8.719 5.898 -0.191 1 96.38 110 GLU A CA 1
ATOM 934 C C . GLU A 1 110 ? -9.5 7.168 0.13 1 96.38 110 GLU A C 1
ATOM 936 O O . GLU A 1 110 ? -10.672 7.289 -0.237 1 96.38 110 GLU A O 1
ATOM 941 N N . ASN A 1 111 ? -8.945 8.078 0.906 1 96.19 111 ASN A N 1
ATOM 942 C CA . ASN A 1 111 ? -9.383 9.438 1.209 1 96.19 111 ASN A CA 1
ATOM 943 C C . ASN A 1 111 ? -10.68 9.445 2.012 1 96.19 111 ASN A C 1
ATOM 945 O O . ASN A 1 111 ? -11.453 10.398 1.935 1 96.19 111 ASN A O 1
ATOM 949 N N . ALA A 1 112 ? -10.969 8.406 2.713 1 96.69 112 ALA A N 1
ATOM 950 C CA . ALA A 1 112 ? -12.188 8.391 3.523 1 96.69 112 ALA A CA 1
ATOM 951 C C . ALA A 1 112 ? -12.18 9.516 4.551 1 96.69 112 ALA A C 1
ATOM 953 O O . ALA A 1 112 ? -13.234 10.078 4.871 1 96.69 112 ALA A O 1
ATOM 954 N N . TYR A 1 113 ? -11.031 9.938 5.113 1 95.88 113 TYR A N 1
ATOM 955 C CA . TYR A 1 113 ? -10.906 11.016 6.09 1 95.88 113 TYR A CA 1
ATOM 956 C C . TYR A 1 113 ? -11.508 12.312 5.555 1 95.88 113 TYR A C 1
ATOM 958 O O . TYR A 1 113 ? -11.992 13.141 6.324 1 95.88 113 TYR A O 1
ATOM 966 N N . ALA A 1 114 ? -11.523 12.5 4.312 1 96 114 ALA A N 1
ATOM 967 C CA . ALA A 1 114 ? -12.039 13.703 3.668 1 96 114 ALA A CA 1
ATOM 968 C C . ALA A 1 114 ? -13.445 13.484 3.133 1 96 114 ALA A C 1
ATOM 970 O O . ALA A 1 114 ? -14.359 14.25 3.434 1 96 114 ALA A O 1
ATOM 971 N N . ARG A 1 115 ? -13.656 12.414 2.398 1 94.44 115 ARG A N 1
ATOM 972 C CA . ARG A 1 115 ? -14.93 12.117 1.752 1 94.44 115 ARG A CA 1
ATOM 973 C C . ARG A 1 115 ? -16.047 12.023 2.775 1 94.44 115 ARG A C 1
ATOM 975 O O . ARG A 1 115 ? -17.156 12.539 2.549 1 94.44 115 ARG A O 1
ATOM 982 N N . ASN A 1 116 ? -15.758 11.43 3.896 1 95.5 116 ASN A N 1
ATOM 983 C CA . ASN A 1 116 ? -16.797 11.203 4.898 1 95.5 116 ASN A CA 1
ATOM 984 C C . ASN A 1 116 ? -17.219 12.5 5.574 1 95.5 116 ASN A C 1
ATOM 986 O O . ASN A 1 116 ? -18.266 12.547 6.234 1 95.5 116 ASN A O 1
ATOM 990 N N . TYR A 1 117 ? -16.469 13.547 5.41 1 95.5 117 TYR A N 1
ATOM 991 C CA . TYR A 1 117 ? -16.812 14.828 6.012 1 95.5 117 TYR A CA 1
ATOM 992 C C . TYR A 1 117 ? -17.125 15.867 4.938 1 95.5 117 TYR A C 1
ATOM 994 O O . TYR A 1 117 ? -17.266 17.062 5.242 1 95.5 117 TYR A O 1
ATOM 1002 N N . GLY A 1 118 ? -17.141 15.406 3.717 1 94.5 118 GLY A N 1
ATOM 1003 C CA . GLY A 1 118 ? -17.438 16.328 2.629 1 94.5 118 GLY A CA 1
ATOM 1004 C C . GLY A 1 118 ? -16.359 17.344 2.391 1 94.5 118 GLY A C 1
ATOM 1005 O O . GLY A 1 118 ? -16.641 18.516 2.088 1 94.5 118 GLY A O 1
ATOM 1006 N N . ARG A 1 119 ? -15.156 16.953 2.65 1 94.25 119 ARG A N 1
ATOM 1007 C CA . ARG A 1 119 ? -14.008 17.828 2.469 1 94.25 119 ARG A CA 1
ATOM 1008 C C . ARG A 1 119 ? -13.125 17.359 1.319 1 94.25 119 ARG A C 1
ATOM 1010 O O . ARG A 1 119 ? -13.094 16.156 1.015 1 94.25 119 ARG A O 1
ATOM 1017 N N . PRO A 1 120 ? -12.445 18.281 0.658 1 92.56 120 PRO A N 1
ATOM 1018 C CA . PRO A 1 120 ? -11.477 17.828 -0.34 1 92.56 120 PRO A CA 1
ATOM 1019 C C . PRO A 1 120 ? -10.281 17.109 0.284 1 92.56 120 PRO A C 1
ATOM 1021 O O . PRO A 1 120 ? -9.805 17.5 1.354 1 92.56 120 PRO A O 1
ATOM 1024 N N . ALA A 1 121 ? -9.844 16.094 -0.405 1 92.56 121 ALA A N 1
ATOM 1025 C CA . ALA A 1 121 ? -8.617 15.43 0.033 1 92.56 121 ALA A CA 1
ATOM 1026 C C . ALA A 1 121 ? -7.402 16.328 -0.176 1 92.56 121 ALA A C 1
ATOM 1028 O O . ALA A 1 121 ? -7.402 17.188 -1.062 1 92.56 121 ALA A O 1
ATOM 1029 N N . ILE A 1 122 ? -6.371 16.062 0.527 1 86.94 122 ILE A N 1
ATOM 1030 C CA . ILE A 1 122 ? -5.207 16.938 0.499 1 86.94 122 ILE A CA 1
ATOM 1031 C C . ILE A 1 122 ? -4.43 16.734 -0.796 1 86.94 122 ILE A C 1
ATOM 1033 O O . ILE A 1 122 ? -3.639 17.578 -1.203 1 86.94 122 ILE A O 1
ATOM 1037 N N . ASN A 1 123 ? -4.547 15.531 -1.336 1 76.31 123 ASN A N 1
ATOM 1038 C CA . ASN A 1 123 ? -3.846 15.273 -2.59 1 76.31 123 ASN A CA 1
ATOM 1039 C C . ASN A 1 123 ? -4.715 15.602 -3.797 1 76.31 123 ASN A C 1
ATOM 1041 O O . ASN A 1 123 ? -4.355 15.289 -4.934 1 76.31 123 ASN A O 1
ATOM 1045 N N . ALA A 1 124 ? -5.879 16.109 -3.451 1 66.12 124 ALA A N 1
ATOM 1046 C CA . ALA A 1 124 ? -6.785 16.469 -4.543 1 66.12 124 ALA A CA 1
ATOM 1047 C C . ALA A 1 124 ? -6.609 17.922 -4.953 1 66.12 124 ALA A C 1
ATOM 1049 O O . ALA A 1 124 ? -6.156 18.75 -4.156 1 66.12 124 ALA A O 1
ATOM 1050 N N . MET B 1 1 ? -23.828 11.164 -11.234 1 27.41 1 MET B N 1
ATOM 1051 C CA . MET B 1 1 ? -22.578 11.891 -11.445 1 27.41 1 MET B CA 1
ATOM 1052 C C . MET B 1 1 ? -21.375 10.961 -11.32 1 27.41 1 MET B C 1
ATOM 1054 O O . MET B 1 1 ? -21.297 10.164 -10.391 1 27.41 1 MET B O 1
ATOM 1058 N N . GLN B 1 2 ? -20.766 10.578 -12.375 1 30.11 2 GLN B N 1
ATOM 1059 C CA . GLN B 1 2 ? -19.672 9.625 -12.422 1 30.11 2 GLN B CA 1
ATOM 1060 C C . GLN B 1 2 ? -18.547 10.039 -11.484 1 30.11 2 GLN B C 1
ATOM 1062 O O . GLN B 1 2 ? -18.016 11.148 -11.602 1 30.11 2 GLN B O 1
ATOM 1067 N N . ARG B 1 3 ? -18.734 9.766 -10.211 1 43.75 3 ARG B N 1
ATOM 1068 C CA . ARG B 1 3 ? -17.672 10.164 -9.297 1 43.75 3 ARG B CA 1
ATOM 1069 C C . ARG B 1 3 ? -16.297 9.852 -9.891 1 43.75 3 ARG B C 1
ATOM 1071 O O . ARG B 1 3 ? -16.078 8.758 -10.414 1 43.75 3 ARG B O 1
ATOM 1078 N N . THR B 1 4 ? -15.797 10.859 -10.547 1 49 4 THR B N 1
ATOM 1079 C CA . THR B 1 4 ? -14.469 10.789 -11.141 1 49 4 THR B CA 1
ATOM 1080 C C . THR B 1 4 ? -13.453 10.25 -10.141 1 49 4 THR B C 1
ATOM 1082 O O . THR B 1 4 ? -13.273 10.828 -9.062 1 49 4 THR B O 1
ATOM 1085 N N . TYR B 1 5 ? -13.516 8.93 -10.078 1 55.91 5 TYR B N 1
ATOM 1086 C CA . TYR B 1 5 ? -12.438 8.289 -9.328 1 55.91 5 TYR B CA 1
ATOM 1087 C C . TYR B 1 5 ? -11.078 8.656 -9.898 1 55.91 5 TYR B C 1
ATOM 1089 O O . TYR B 1 5 ? -10.828 8.477 -11.094 1 55.91 5 TYR B O 1
ATOM 1097 N N . THR B 1 6 ? -10.547 9.75 -9.336 1 59.38 6 THR B N 1
ATOM 1098 C CA . THR B 1 6 ? -9.25 10.172 -9.859 1 59.38 6 THR B CA 1
ATOM 1099 C C . THR B 1 6 ? -8.117 9.492 -9.109 1 59.38 6 THR B C 1
ATOM 1101 O O . THR B 1 6 ? -8.109 9.461 -7.875 1 59.38 6 THR B O 1
ATOM 1104 N N . VAL B 1 7 ? -7.578 8.453 -9.773 1 66.06 7 VAL B N 1
ATOM 1105 C CA . VAL B 1 7 ? -6.316 7.91 -9.281 1 66.06 7 VAL B CA 1
ATOM 1106 C C . VAL B 1 7 ? -5.195 8.922 -9.5 1 66.06 7 VAL B C 1
ATOM 1108 O O . VAL B 1 7 ? -5.156 9.602 -10.531 1 66.06 7 VAL B O 1
ATOM 1111 N N . THR B 1 8 ? -4.488 9.203 -8.422 1 75.88 8 THR B N 1
ATOM 1112 C CA . THR B 1 8 ? -3.314 10.055 -8.586 1 75.88 8 THR B CA 1
ATOM 1113 C C . THR B 1 8 ? -2.246 9.352 -9.414 1 75.88 8 THR B C 1
ATOM 1115 O O . THR B 1 8 ? -1.784 8.266 -9.047 1 75.88 8 THR B O 1
ATOM 1118 N N . ILE B 1 9 ? -1.991 9.867 -10.555 1 76.44 9 ILE B N 1
ATOM 1119 C CA . ILE B 1 9 ? -0.943 9.336 -11.422 1 76.44 9 ILE B CA 1
ATOM 1120 C C . ILE B 1 9 ? 0.27 10.266 -11.391 1 76.44 9 ILE B C 1
ATOM 1122 O O . ILE B 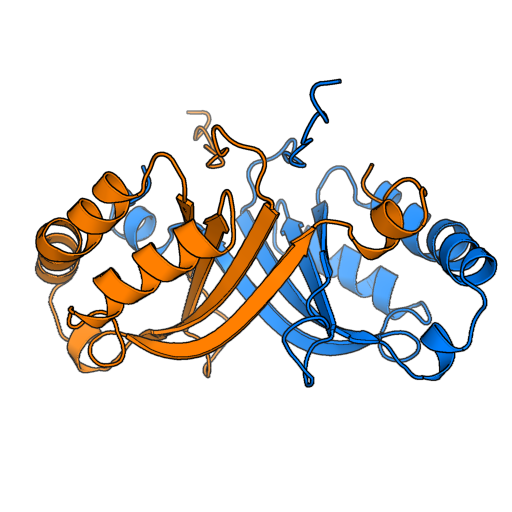1 9 ? 0.165 11.445 -11.734 1 76.44 9 ILE B O 1
ATOM 1126 N N . PRO B 1 10 ? 1.336 9.633 -10.984 1 84.12 10 PRO B N 1
ATOM 1127 C CA . PRO B 1 10 ? 2.525 10.484 -10.969 1 84.12 10 PRO B CA 1
ATOM 1128 C C . PRO B 1 10 ? 2.943 10.945 -12.367 1 84.12 10 PRO B C 1
ATOM 1130 O O . PRO B 1 10 ? 2.723 10.227 -13.344 1 84.12 10 PRO B O 1
ATOM 1133 N N . SER B 1 11 ? 3.508 12.125 -12.43 1 87 11 SER B N 1
ATOM 1134 C CA . SER B 1 11 ? 4.035 12.648 -13.688 1 87 11 SER B CA 1
ATOM 1135 C C . SER B 1 11 ? 5.422 12.094 -13.984 1 87 11 SER B C 1
ATOM 1137 O O . SER B 1 11 ? 6.133 12.609 -14.844 1 87 11 SER B O 1
ATOM 1139 N N . PHE B 1 12 ? 5.867 11.234 -13.242 1 92.81 12 PHE B N 1
ATOM 1140 C CA . PHE B 1 12 ? 7.156 10.562 -13.344 1 92.81 12 PHE B CA 1
ATOM 1141 C C . PHE B 1 12 ? 7 9.055 -13.164 1 92.81 12 PHE B C 1
ATOM 1143 O O . PHE B 1 12 ? 5.988 8.594 -12.633 1 92.81 12 PHE B O 1
ATOM 1150 N N . GLU B 1 13 ? 7.926 8.305 -13.656 1 92.5 13 GLU B N 1
ATOM 1151 C CA . GLU B 1 13 ? 7.961 6.875 -13.359 1 92.5 13 GLU B CA 1
ATOM 1152 C C . GLU B 1 13 ? 8.57 6.617 -11.984 1 92.5 13 GLU B C 1
ATOM 1154 O O . GLU B 1 13 ? 9.766 6.859 -11.773 1 92.5 13 GLU B O 1
ATOM 1159 N N . PRO B 1 14 ? 7.809 6.137 -11.086 1 95.94 14 PRO B N 1
ATOM 1160 C CA . PRO B 1 14 ? 8.375 5.93 -9.75 1 95.94 14 PRO B CA 1
ATOM 1161 C C . PRO B 1 14 ? 9.461 4.863 -9.727 1 95.94 14 PRO B C 1
ATOM 1163 O O . PRO B 1 14 ? 9.25 3.748 -10.211 1 95.94 14 PRO B O 1
ATOM 1166 N N . ALA B 1 15 ? 10.586 5.203 -9.18 1 96.69 15 ALA B N 1
ATOM 1167 C CA . ALA B 1 15 ? 11.648 4.23 -8.93 1 96.69 15 ALA B CA 1
ATOM 1168 C C . ALA B 1 15 ? 11.414 3.494 -7.609 1 96.69 15 ALA B C 1
ATOM 1170 O O . ALA B 1 15 ? 11.992 2.43 -7.375 1 96.69 15 ALA B O 1
ATOM 1171 N N . LEU B 1 16 ? 10.555 4.145 -6.797 1 97.38 16 LEU B N 1
ATOM 1172 C CA . LEU B 1 16 ? 10.297 3.662 -5.445 1 97.38 16 LEU B CA 1
ATOM 1173 C C . LEU B 1 16 ? 8.859 3.957 -5.023 1 97.38 16 LEU B C 1
ATOM 1175 O O . LEU B 1 16 ? 8.352 5.055 -5.266 1 97.38 16 LEU B O 1
ATOM 1179 N N . THR B 1 17 ? 8.188 2.953 -4.484 1 98.06 17 THR B N 1
ATOM 1180 C CA . THR B 1 17 ? 6.918 3.152 -3.791 1 98.06 17 THR B CA 1
ATOM 1181 C C . THR B 1 17 ? 7.043 2.771 -2.318 1 98.06 17 THR B C 1
ATOM 1183 O O . THR B 1 17 ? 7.438 1.649 -1.993 1 98.06 17 THR B O 1
ATOM 1186 N N . VAL B 1 18 ? 6.754 3.711 -1.411 1 98.88 18 VAL B N 1
ATOM 1187 C CA . VAL B 1 18 ? 6.898 3.471 0.021 1 98.88 18 VAL B CA 1
ATOM 1188 C C . VAL B 1 18 ? 5.523 3.381 0.673 1 98.88 18 VAL B C 1
ATOM 1190 O O . VAL B 1 18 ? 4.68 4.266 0.488 1 98.88 18 VAL B O 1
ATOM 1193 N N . PHE B 1 19 ? 5.301 2.316 1.34 1 98.94 19 PHE B N 1
ATOM 1194 C CA . PHE B 1 19 ? 4.109 2.123 2.156 1 98.94 19 PHE B CA 1
ATOM 1195 C C . PHE B 1 19 ? 4.395 2.457 3.617 1 98.94 19 PHE B C 1
ATOM 1197 O O . PHE B 1 19 ? 5.031 1.675 4.324 1 98.94 19 PHE B O 1
ATOM 1204 N N . MET B 1 20 ? 3.959 3.635 4.027 1 98.88 20 MET B N 1
ATOM 1205 C CA . MET B 1 20 ? 4.16 4.09 5.398 1 98.88 20 MET B CA 1
ATOM 1206 C C . MET B 1 20 ? 2.926 3.812 6.25 1 98.88 20 MET B C 1
ATOM 1208 O O . MET B 1 20 ? 1.879 4.434 6.059 1 98.88 20 MET B O 1
ATOM 1212 N N . LEU B 1 21 ? 3.062 2.836 7.098 1 98.88 21 LEU B N 1
ATOM 1213 C CA . LEU B 1 21 ? 1.998 2.488 8.031 1 98.88 21 LEU B CA 1
ATOM 1214 C C . LEU B 1 21 ? 2.027 3.4 9.25 1 98.88 21 LEU B C 1
ATOM 1216 O O . LEU B 1 21 ? 3.047 3.492 9.938 1 98.88 21 LEU B O 1
ATOM 1220 N N . VAL B 1 22 ? 0.846 4.062 9.531 1 98.88 22 VAL B N 1
ATOM 1221 C CA . VAL B 1 22 ? 0.833 5.027 10.625 1 98.88 22 VAL B CA 1
ATOM 1222 C C . VAL B 1 22 ? -0.407 4.812 11.484 1 98.88 22 VAL B C 1
ATOM 1224 O O . VAL B 1 22 ? -1.357 4.145 11.062 1 98.88 22 VAL B O 1
ATOM 1227 N N . LYS B 1 23 ? -0.315 5.32 12.656 1 98.81 23 LYS B N 1
ATOM 1228 C CA . LYS B 1 23 ? -1.42 5.254 13.609 1 98.81 23 LYS B CA 1
ATOM 1229 C C . LYS B 1 23 ? -1.728 6.629 14.195 1 98.81 23 LYS B C 1
ATOM 1231 O O . LYS B 1 23 ? -0.833 7.309 14.695 1 98.81 23 LYS B O 1
ATOM 1236 N N . THR B 1 24 ? -2.967 7.074 14.086 1 98.69 24 THR B N 1
ATOM 1237 C CA . THR B 1 24 ? -3.379 8.352 14.648 1 98.69 24 THR B CA 1
ATOM 1238 C C . THR B 1 24 ? -3.25 8.344 16.172 1 98.69 24 THR B C 1
ATOM 1240 O O . THR B 1 24 ? -3.516 7.328 16.812 1 98.69 24 THR B O 1
ATOM 1243 N N . SER B 1 25 ? -2.975 9.453 16.734 1 98.69 25 SER B N 1
ATOM 1244 C CA . SER B 1 25 ? -2.898 9.609 18.188 1 98.69 25 SER B CA 1
ATOM 1245 C C . SER B 1 25 ? -4.234 10.062 18.766 1 98.69 25 SER B C 1
ATOM 1247 O O . SER B 1 25 ? -5.062 10.641 18.047 1 98.69 25 SER B O 1
ATOM 1249 N N . PRO B 1 26 ? -4.352 9.852 20.062 1 98.38 26 PRO B N 1
ATOM 1250 C CA . PRO B 1 26 ? -5.527 10.43 20.719 1 98.38 26 PRO B CA 1
ATOM 1251 C C . PRO B 1 26 ? -5.562 11.953 20.641 1 98.38 26 PRO B C 1
ATOM 1253 O O . PRO B 1 26 ? -6.641 12.547 20.547 1 98.38 26 PRO B O 1
ATOM 1256 N N . GLU B 1 27 ? -4.449 12.602 20.672 1 98.75 27 GLU B N 1
ATOM 1257 C CA . GLU B 1 27 ? -4.395 14.055 20.516 1 98.75 27 GLU B CA 1
ATOM 1258 C C . GLU B 1 27 ? -5.004 14.492 19.188 1 98.75 27 GLU B C 1
ATOM 1260 O O . GLU B 1 27 ? -5.863 15.375 19.156 1 98.75 27 GLU B O 1
ATOM 1265 N N . TRP B 1 28 ? -4.602 13.922 18.109 1 98.62 28 TRP B N 1
ATOM 1266 C CA . TRP B 1 28 ? -5.109 14.227 16.781 1 98.62 28 TRP B CA 1
ATOM 1267 C C . TRP B 1 28 ? -6.621 14.047 16.719 1 98.62 28 TRP B C 1
ATOM 1269 O O . TRP B 1 28 ? -7.344 14.922 16.234 1 98.62 28 TRP B O 1
ATOM 1279 N N . LEU B 1 29 ? -7.074 12.93 17.266 1 98.19 29 LEU B N 1
ATOM 1280 C CA . LEU B 1 29 ? -8.492 12.594 17.203 1 98.19 29 LEU B CA 1
ATOM 1281 C C . LEU B 1 29 ? -9.305 13.492 18.125 1 98.19 29 LEU B C 1
ATOM 1283 O O . LEU B 1 29 ? -10.531 13.594 17.984 1 98.19 29 LEU B O 1
ATOM 1287 N N . GLY B 1 30 ? -8.602 14.047 19.047 1 98.5 30 GLY B N 1
ATOM 1288 C CA . GLY B 1 30 ? -9.273 14.938 19.969 1 98.5 30 GLY B CA 1
ATOM 1289 C C . GLY B 1 30 ? -9.578 16.297 19.375 1 98.5 30 GLY B C 1
ATOM 1290 O O . GLY B 1 30 ? -10.398 17.047 19.906 1 98.5 30 GLY B O 1
ATOM 1291 N N . PHE B 1 31 ? -8.914 16.656 18.297 1 98.38 31 PHE B N 1
ATOM 1292 C CA . PHE B 1 31 ? -9.219 17.891 17.609 1 98.38 31 PHE B CA 1
ATOM 1293 C C . PHE B 1 31 ? -10.562 17.812 16.906 1 98.38 31 PHE B C 1
ATOM 1295 O O . PHE B 1 31 ? -10.922 16.766 16.359 1 98.38 31 PHE B O 1
ATOM 1302 N N . PRO B 1 32 ? -11.312 18.953 16.891 1 98.06 32 PRO B N 1
ATOM 1303 C CA . PRO B 1 32 ? -12.43 18.984 15.945 1 98.06 32 PRO B CA 1
ATOM 1304 C C . PRO B 1 32 ? -11.984 18.781 14.5 1 98.06 32 PRO B C 1
ATOM 1306 O O . PRO B 1 32 ? -10.859 19.141 14.141 1 98.06 32 PRO B O 1
ATOM 1309 N N . VAL B 1 33 ? -12.797 18.266 13.672 1 97.19 33 VAL B N 1
ATOM 1310 C CA . VAL B 1 33 ? -12.5 17.969 12.273 1 97.19 33 VAL B CA 1
ATOM 1311 C C . VAL B 1 33 ? -11.977 19.219 11.578 1 97.19 33 VAL B C 1
ATOM 1313 O O . VAL B 1 33 ? -11 19.141 10.82 1 97.19 33 VAL B O 1
ATOM 1316 N N . GLU B 1 34 ? -12.609 20.344 11.867 1 97.31 34 GLU B N 1
ATOM 1317 C CA . GLU B 1 34 ? -12.18 21.594 11.258 1 97.31 34 GLU B CA 1
ATOM 1318 C C . GLU B 1 34 ? -10.719 21.891 11.586 1 97.31 34 GLU B C 1
ATOM 1320 O O . GLU B 1 34 ? -9.961 22.344 10.727 1 97.31 34 GLU B O 1
ATOM 1325 N N . ARG B 1 35 ? -10.375 21.672 12.766 1 98.12 35 ARG B N 1
ATOM 1326 C CA . ARG B 1 35 ? -9 21.906 13.188 1 98.12 35 ARG B CA 1
ATOM 1327 C C . ARG B 1 35 ? -8.039 20.922 12.531 1 98.12 35 ARG B C 1
ATOM 1329 O O . ARG B 1 35 ? -6.922 21.281 12.156 1 98.12 35 ARG B O 1
ATOM 1336 N N . ARG B 1 36 ? -8.352 19.703 12.391 1 98.12 36 ARG B N 1
ATOM 1337 C CA . ARG B 1 36 ? -7.52 18.719 11.711 1 98.12 36 ARG B CA 1
ATOM 1338 C C . ARG B 1 36 ? -7.215 19.141 10.281 1 98.12 36 ARG B C 1
ATOM 1340 O O . ARG B 1 36 ? -6.062 19.109 9.844 1 98.12 36 ARG B O 1
ATOM 1347 N N . PHE B 1 37 ? -8.203 19.609 9.57 1 97.5 37 PHE B N 1
ATOM 1348 C CA . PHE B 1 37 ? -7.988 20.031 8.188 1 97.5 37 PHE B CA 1
ATOM 1349 C C . PHE B 1 37 ? -7.168 21.312 8.141 1 97.5 37 PHE B C 1
ATOM 1351 O O . PHE B 1 37 ? -6.375 21.516 7.215 1 97.5 37 PHE B O 1
ATOM 1358 N N . ALA B 1 38 ? -7.375 22.188 9.133 1 97.81 38 ALA B N 1
ATOM 1359 C CA . ALA B 1 38 ? -6.547 23.391 9.195 1 97.81 38 ALA B CA 1
ATOM 1360 C C . ALA B 1 38 ? -5.074 23.031 9.375 1 97.81 38 ALA B C 1
ATOM 1362 O O . ALA B 1 38 ? -4.203 23.641 8.742 1 97.81 38 ALA B O 1
ATOM 1363 N N . LEU B 1 39 ? -4.828 22.109 10.258 1 97.94 39 LEU B N 1
ATOM 1364 C CA . LEU B 1 39 ? -3.457 21.688 10.508 1 97.94 39 LEU B CA 1
ATOM 1365 C C . LEU B 1 39 ? -2.855 21.031 9.266 1 97.94 39 LEU B C 1
ATOM 1367 O O . LEU B 1 39 ? -1.688 21.25 8.945 1 97.94 39 LEU B O 1
ATOM 1371 N N . LEU B 1 40 ? -3.59 20.234 8.539 1 97.56 40 LEU B N 1
ATOM 1372 C CA . LEU B 1 40 ? -3.135 19.656 7.281 1 97.56 40 LEU B CA 1
ATOM 1373 C C . LEU B 1 40 ? -2.768 20.75 6.281 1 97.56 40 LEU B C 1
ATOM 1375 O O . LEU B 1 40 ? -1.692 20.703 5.684 1 97.56 40 LEU B O 1
ATOM 1379 N N . GLU B 1 41 ? -3.627 21.656 6.121 1 96.31 41 GLU B N 1
ATOM 1380 C CA . GLU B 1 41 ? -3.41 22.75 5.176 1 96.31 41 GLU B CA 1
ATOM 1381 C C . GLU B 1 41 ? -2.188 23.578 5.559 1 96.31 41 GLU B C 1
ATOM 1383 O O . GLU B 1 41 ? -1.393 23.953 4.695 1 96.31 41 GLU B O 1
ATOM 1388 N N . GLU B 1 42 ? -1.989 23.781 6.793 1 97.06 42 GLU B N 1
ATOM 1389 C CA . GLU B 1 42 ? -0.941 24.672 7.293 1 97.06 42 GLU B CA 1
ATOM 1390 C C . GLU B 1 42 ? 0.418 23.984 7.285 1 97.06 42 GLU B C 1
ATOM 1392 O O . GLU B 1 42 ? 1.438 24.609 6.988 1 97.06 42 GLU B O 1
ATOM 1397 N N . GLN B 1 43 ? 0.388 22.766 7.613 1 96.88 43 GLN B N 1
ATOM 1398 C CA . GLN B 1 43 ? 1.674 22.141 7.93 1 96.88 43 GLN B CA 1
ATOM 1399 C C . GLN B 1 43 ? 2.002 21.016 6.949 1 96.88 43 GLN B C 1
ATOM 1401 O O . GLN B 1 43 ? 3.174 20.75 6.672 1 96.88 43 GLN B O 1
ATOM 1406 N N . PHE B 1 44 ? 1.04 20.375 6.418 1 96.56 44 PHE B N 1
ATOM 1407 C CA . PHE B 1 44 ? 1.264 19.188 5.602 1 96.56 44 PHE B CA 1
ATOM 1408 C C . PHE B 1 44 ? 1.278 19.531 4.121 1 96.56 44 PHE B C 1
ATOM 1410 O O . PHE B 1 44 ? 2.203 19.172 3.396 1 96.56 44 PHE B O 1
ATOM 1417 N N . THR B 1 45 ? 0.31 20.297 3.693 1 95.75 45 THR B N 1
ATOM 1418 C CA . THR B 1 45 ? 0.096 20.625 2.289 1 95.75 45 THR B CA 1
ATOM 1419 C C . THR B 1 45 ? 1.304 21.375 1.717 1 95.75 45 THR B C 1
ATOM 1421 O O . THR B 1 45 ? 1.737 21.094 0.598 1 95.75 45 THR B O 1
ATOM 1424 N N . PRO B 1 46 ? 1.912 22.312 2.422 1 97.12 46 PRO B N 1
ATOM 1425 C CA . PRO B 1 46 ? 3.094 22.984 1.872 1 97.12 46 PRO B CA 1
ATOM 1426 C C . PRO B 1 46 ? 4.238 22.016 1.581 1 97.12 46 PRO B C 1
ATOM 1428 O O . PRO B 1 46 ? 4.988 22.219 0.624 1 97.12 46 PRO B O 1
ATOM 1431 N N . ILE B 1 47 ? 4.379 21.016 2.379 1 98.12 47 ILE B N 1
ATOM 1432 C CA . ILE B 1 47 ? 5.414 20.016 2.168 1 98.12 47 ILE B CA 1
ATOM 1433 C C . ILE B 1 47 ? 5.105 19.203 0.911 1 98.12 47 ILE B C 1
ATOM 1435 O O . ILE B 1 47 ? 5.996 18.938 0.102 1 98.12 47 ILE B O 1
ATOM 1439 N N . LEU B 1 48 ? 3.85 18.812 0.747 1 96.56 48 LEU B N 1
ATOM 1440 C CA . LEU B 1 48 ? 3.443 18.094 -0.455 1 96.56 48 LEU B CA 1
ATOM 1441 C C . LEU B 1 48 ? 3.723 18.922 -1.705 1 96.56 48 LEU B C 1
ATOM 1443 O O . LEU B 1 48 ? 4.246 18.406 -2.693 1 96.56 48 LEU B O 1
ATOM 1447 N N . ARG B 1 49 ? 3.434 20.172 -1.617 1 96.56 49 ARG B N 1
ATOM 1448 C CA . ARG B 1 49 ? 3.65 21.062 -2.754 1 96.56 49 ARG B CA 1
ATOM 1449 C C . ARG B 1 49 ? 5.137 21.188 -3.066 1 96.56 49 ARG B C 1
ATOM 1451 O O . ARG B 1 49 ? 5.539 21.172 -4.23 1 96.56 49 ARG B O 1
ATOM 1458 N N . LYS B 1 50 ? 5.883 21.359 -2.055 1 97.81 50 LYS B N 1
ATOM 1459 C CA . LYS B 1 50 ? 7.328 21.5 -2.203 1 97.81 50 LYS B CA 1
ATOM 1460 C C . LYS B 1 50 ? 7.926 20.328 -2.965 1 97.81 50 LYS B C 1
ATOM 1462 O O . LYS B 1 50 ? 8.859 20.5 -3.758 1 97.81 50 LYS B O 1
ATOM 1467 N N . HIS B 1 51 ? 7.383 19.125 -2.801 1 97.81 51 HIS B N 1
ATOM 1468 C CA . HIS B 1 51 ? 8 17.922 -3.344 1 97.81 51 HIS B CA 1
ATOM 1469 C C . HIS B 1 51 ? 7.18 17.359 -4.492 1 97.81 51 HIS B C 1
ATOM 1471 O O . HIS B 1 51 ? 7.484 16.266 -5.004 1 97.81 51 HIS B O 1
ATOM 1477 N N . ALA B 1 52 ? 6.215 18.031 -4.969 1 96 52 ALA B N 1
ATOM 1478 C CA . ALA B 1 52 ? 5.184 17.516 -5.867 1 96 52 ALA B CA 1
ATOM 1479 C C . ALA B 1 52 ? 5.785 17.094 -7.203 1 96 52 ALA B C 1
ATOM 1481 O O . ALA B 1 52 ? 5.227 16.234 -7.891 1 96 52 ALA B O 1
ATOM 1482 N N . ALA B 1 53 ? 6.898 17.609 -7.539 1 96.06 53 ALA B N 1
ATOM 1483 C CA . ALA B 1 53 ? 7.512 17.25 -8.812 1 96.06 53 ALA B CA 1
ATOM 1484 C C . ALA B 1 53 ? 8.148 15.867 -8.758 1 96.06 53 ALA B C 1
ATOM 1486 O O . ALA B 1 53 ? 8.422 15.258 -9.797 1 96.06 53 ALA B O 1
ATOM 1487 N N . HIS B 1 54 ? 8.375 15.398 -7.512 1 97.44 54 HIS B N 1
ATOM 1488 C CA . HIS B 1 54 ? 9.203 14.203 -7.422 1 97.44 54 HIS B CA 1
ATOM 1489 C C . HIS B 1 54 ? 8.547 13.148 -6.539 1 97.44 54 HIS B C 1
ATOM 1491 O O . HIS B 1 54 ? 9.039 12.023 -6.445 1 97.44 54 HIS B O 1
ATOM 1497 N N . VAL B 1 55 ? 7.52 13.492 -5.855 1 97.31 55 VAL B N 1
ATOM 1498 C CA . VAL B 1 55 ? 6.828 12.57 -4.961 1 97.31 55 VAL B CA 1
ATOM 1499 C C . VAL B 1 55 ? 5.32 12.805 -5.043 1 97.31 55 VAL B C 1
ATOM 1501 O O . VAL B 1 55 ? 4.867 13.945 -5.152 1 97.31 55 VAL B O 1
ATOM 1504 N N . THR B 1 56 ? 4.574 11.719 -5.043 1 96.19 56 THR B N 1
ATOM 1505 C CA . THR B 1 56 ? 3.123 11.82 -4.938 1 96.19 56 THR B CA 1
ATOM 1506 C C . THR B 1 56 ? 2.607 10.969 -3.779 1 96.19 56 THR B C 1
ATOM 1508 O O . THR B 1 56 ? 3.258 10 -3.373 1 96.19 56 THR B O 1
ATOM 1511 N N . LEU B 1 57 ? 1.465 11.391 -3.205 1 96.75 57 LEU B N 1
ATOM 1512 C CA . LEU B 1 57 ? 0.867 10.727 -2.051 1 96.75 57 LEU B CA 1
ATOM 1513 C C . LEU B 1 57 ? -0.524 10.195 -2.387 1 96.75 57 LEU B C 1
ATOM 151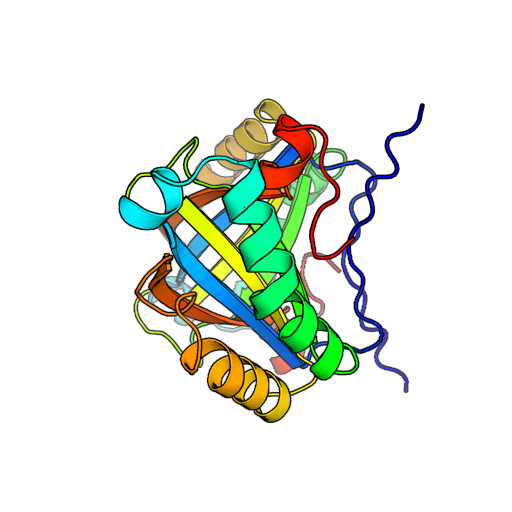5 O O . LEU B 1 57 ? -1.321 10.898 -3.018 1 96.75 57 LEU B O 1
ATOM 1519 N N . ARG B 1 58 ? -0.768 8.984 -2.051 1 96.19 58 ARG B N 1
ATOM 1520 C CA . ARG B 1 58 ? -2.115 8.453 -1.865 1 96.19 58 ARG B CA 1
ATOM 1521 C C . ARG B 1 58 ? -2.361 8.086 -0.408 1 96.19 58 ARG B C 1
ATOM 1523 O O . ARG B 1 58 ? -1.527 7.426 0.219 1 96.19 58 ARG B O 1
ATOM 1530 N N . PHE B 1 59 ? -3.471 8.57 0.13 1 96.69 59 PHE B N 1
ATOM 1531 C CA . PHE B 1 59 ? -3.799 8.383 1.538 1 96.69 59 PHE B CA 1
ATOM 1532 C C . PHE B 1 59 ? -4.922 7.363 1.699 1 96.69 59 PHE B C 1
ATOM 1534 O O . PHE B 1 59 ? -5.984 7.5 1.086 1 96.69 59 PHE B O 1
ATOM 1541 N N . PHE B 1 60 ? -4.699 6.34 2.58 1 98.06 60 PHE B N 1
ATOM 1542 C CA . PHE B 1 60 ? -5.703 5.305 2.793 1 98.06 60 PHE B CA 1
ATOM 1543 C C . PHE B 1 60 ? -6.066 5.199 4.27 1 98.06 60 PHE B C 1
ATOM 1545 O O . PHE B 1 60 ? -5.184 5.121 5.129 1 98.06 60 PHE B O 1
ATOM 1552 N N . ASP B 1 61 ? -7.375 5.211 4.531 1 98.5 61 ASP B N 1
ATOM 1553 C CA . ASP B 1 61 ? -7.891 4.949 5.871 1 98.5 61 ASP B CA 1
ATOM 1554 C C . ASP B 1 61 ? -8.07 3.451 6.105 1 98.5 61 ASP B C 1
ATOM 1556 O O . ASP B 1 61 ? -8.766 2.775 5.34 1 98.5 61 ASP B O 1
ATOM 1560 N N . VAL B 1 62 ? -7.512 2.922 7.211 1 98.62 62 VAL B N 1
ATOM 1561 C CA . VAL B 1 62 ? -7.441 1.483 7.449 1 98.62 62 VAL B CA 1
ATOM 1562 C C . VAL B 1 62 ? -8.141 1.143 8.766 1 98.62 62 VAL B C 1
ATOM 1564 O O . VAL B 1 62 ? -8.5 -0.012 9 1 98.62 62 VAL B O 1
ATOM 1567 N N . GLU B 1 63 ? -8.43 2.055 9.516 1 98.31 63 GLU B N 1
ATOM 1568 C CA . GLU B 1 63 ? -8.914 1.851 10.883 1 98.31 63 GLU B CA 1
ATOM 1569 C C . GLU B 1 63 ? -10.242 1.097 10.891 1 98.31 63 GLU B C 1
ATOM 1571 O O . GLU B 1 63 ? -10.656 0.573 11.922 1 98.31 63 GLU B O 1
ATOM 1576 N N . PHE B 1 64 ? -10.891 1.019 9.812 1 97.5 64 PHE B N 1
ATOM 1577 C CA . PHE B 1 64 ? -12.156 0.298 9.734 1 97.5 64 PHE B CA 1
ATOM 1578 C C . PHE B 1 64 ? -11.945 -1.191 9.977 1 97.5 64 PHE B C 1
ATOM 1580 O O . PHE B 1 64 ? -12.883 -1.904 10.344 1 97.5 64 PHE B O 1
ATOM 1587 N N . TYR B 1 65 ? -10.688 -1.661 9.797 1 97.38 65 TYR B N 1
ATOM 1588 C CA . TYR B 1 65 ? -10.492 -3.104 9.695 1 97.38 65 TYR B CA 1
ATOM 1589 C C . TYR B 1 65 ? -9.281 -3.545 10.508 1 97.38 65 TYR B C 1
ATOM 1591 O O . TYR B 1 65 ? -8.984 -4.738 10.594 1 97.38 65 TYR B O 1
ATOM 1599 N N . ALA B 1 66 ? -8.531 -2.607 11.062 1 97.5 66 ALA B N 1
ATOM 1600 C CA . ALA B 1 66 ? -7.293 -2.912 11.773 1 97.5 66 ALA B CA 1
ATOM 1601 C C . ALA B 1 66 ? -7.117 -2.004 12.984 1 97.5 66 ALA B C 1
ATOM 1603 O O . ALA B 1 66 ? -7.668 -0.901 13.023 1 97.5 66 ALA B O 1
ATOM 1604 N N . THR B 1 67 ? -6.27 -2.477 13.938 1 97 67 THR B N 1
ATOM 1605 C CA . THR B 1 67 ? -6.105 -1.708 15.164 1 97 67 THR B CA 1
ATOM 1606 C C . THR B 1 67 ? -4.684 -1.173 15.289 1 97 67 THR B C 1
ATOM 1608 O O . THR B 1 67 ? -4.465 -0.079 15.812 1 97 67 THR B O 1
ATOM 1611 N N . ARG B 1 68 ? -3.75 -1.918 14.781 1 97.5 68 ARG B N 1
ATOM 1612 C CA . ARG B 1 68 ? -2.354 -1.523 14.922 1 97.5 68 ARG B CA 1
ATOM 1613 C C . ARG B 1 68 ? -2.031 -0.323 14.039 1 97.5 68 ARG B C 1
ATOM 1615 O O . ARG B 1 68 ? -1.23 0.536 14.414 1 97.5 68 ARG B O 1
ATOM 1622 N N . VAL B 1 69 ? -2.629 -0.321 12.859 1 98.56 69 VAL B N 1
ATOM 1623 C CA . VAL B 1 69 ? -2.469 0.703 11.828 1 98.56 69 VAL B CA 1
ATOM 1624 C C . VAL B 1 69 ? -3.822 1.34 11.523 1 98.56 69 VAL B C 1
ATOM 1626 O O . VAL B 1 69 ? -4.82 0.638 11.352 1 98.56 69 VAL B O 1
ATOM 1629 N N . THR B 1 70 ? -3.869 2.668 11.484 1 98.75 70 THR B N 1
ATOM 1630 C CA . THR B 1 70 ? -5.141 3.318 11.188 1 98.75 70 THR B CA 1
ATOM 1631 C C . THR B 1 70 ? -5.121 3.93 9.789 1 98.75 70 THR B C 1
ATOM 1633 O O . THR B 1 70 ? -6.176 4.141 9.18 1 98.75 70 THR B O 1
ATOM 1636 N N . ASP B 1 71 ? -3.904 4.305 9.32 1 98.75 71 ASP B N 1
ATOM 1637 C CA . ASP B 1 71 ? -3.742 4.906 8.008 1 98.75 71 ASP B CA 1
ATOM 1638 C C . ASP B 1 71 ? -2.498 4.367 7.305 1 98.75 71 ASP B C 1
ATOM 1640 O O . ASP B 1 71 ? -1.549 3.932 7.957 1 98.75 71 ASP B O 1
ATOM 1644 N N . LEU B 1 72 ? -2.58 4.344 6.035 1 98.81 72 LEU B N 1
ATOM 1645 C CA . LEU B 1 72 ? -1.43 4.062 5.184 1 98.81 72 LEU B CA 1
ATOM 1646 C C . LEU B 1 72 ? -1.182 5.207 4.211 1 98.81 72 LEU B C 1
ATOM 1648 O O . LEU B 1 72 ? -2.072 5.582 3.443 1 98.81 72 LEU B O 1
ATOM 1652 N N . TRP B 1 73 ? 0.011 5.812 4.34 1 98.56 73 TRP B N 1
ATOM 1653 C CA . TRP B 1 73 ? 0.482 6.789 3.361 1 98.56 73 TRP B CA 1
ATOM 1654 C C . TRP B 1 73 ? 1.344 6.117 2.297 1 98.56 73 TRP B C 1
ATOM 1656 O O . TRP B 1 73 ? 2.418 5.594 2.6 1 98.56 73 TRP B O 1
ATOM 1666 N N . MET B 1 74 ? 0.837 6.117 1.104 1 98.19 74 MET B N 1
ATOM 1667 C CA . MET B 1 74 ? 1.6 5.559 -0.011 1 98.19 74 MET B CA 1
ATOM 1668 C C . MET B 1 74 ? 2.312 6.66 -0.787 1 98.19 74 MET B C 1
ATOM 1670 O O . MET B 1 74 ? 1.668 7.543 -1.352 1 98.19 74 MET B O 1
ATOM 1674 N N . TRP B 1 75 ? 3.643 6.566 -0.831 1 98.12 75 TRP B N 1
ATOM 1675 C CA . TRP B 1 75 ? 4.469 7.555 -1.516 1 98.12 75 TRP B CA 1
ATOM 1676 C C . TRP B 1 75 ? 5.109 6.957 -2.766 1 98.12 75 TRP B C 1
ATOM 1678 O O . TRP B 1 75 ? 5.891 6.012 -2.68 1 98.12 75 TRP B O 1
ATOM 1688 N N . ASP B 1 76 ? 4.73 7.465 -3.9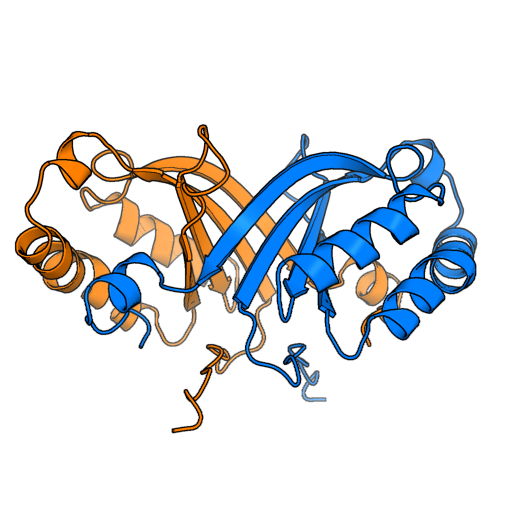14 1 97.19 76 ASP B N 1
ATOM 1689 C CA . ASP B 1 76 ? 5.523 7.219 -5.117 1 97.19 76 ASP B CA 1
ATOM 1690 C C . ASP B 1 76 ? 6.625 8.266 -5.27 1 97.19 76 ASP B C 1
ATOM 1692 O O . ASP B 1 76 ? 6.363 9.469 -5.195 1 97.19 76 ASP B O 1
ATOM 1696 N N . ALA B 1 77 ? 7.824 7.82 -5.441 1 98.44 77 ALA B N 1
ATOM 1697 C CA . ALA B 1 77 ? 8.953 8.742 -5.527 1 98.44 77 ALA B CA 1
ATOM 1698 C C . ALA B 1 77 ? 9.766 8.5 -6.793 1 98.44 77 ALA B C 1
ATOM 1700 O O . ALA B 1 77 ? 9.984 7.355 -7.191 1 98.44 77 ALA B O 1
ATOM 1701 N N . ARG B 1 78 ? 10.219 9.609 -7.336 1 97.69 78 ARG B N 1
ATOM 1702 C CA . ARG B 1 78 ? 11.07 9.547 -8.516 1 97.69 78 ARG B CA 1
ATOM 1703 C C . ARG B 1 78 ? 12.352 8.773 -8.234 1 97.69 78 ARG B C 1
ATOM 1705 O O . ARG B 1 78 ? 12.844 8.039 -9.086 1 97.69 78 ARG B O 1
ATOM 1712 N N . ASP B 1 79 ? 12.891 9.016 -7.121 1 98.06 79 ASP B N 1
ATOM 1713 C CA . ASP B 1 79 ? 14.109 8.352 -6.664 1 98.06 79 ASP B CA 1
ATOM 1714 C C . ASP B 1 79 ? 14.203 8.359 -5.141 1 98.06 79 ASP B C 1
ATOM 1716 O O . ASP B 1 79 ? 13.359 8.961 -4.465 1 98.06 79 ASP B O 1
ATOM 1720 N N . HIS B 1 80 ? 15.211 7.672 -4.676 1 98.19 80 HIS B N 1
ATOM 1721 C CA . HIS B 1 80 ? 15.375 7.535 -3.232 1 98.19 80 HIS B CA 1
ATOM 1722 C C . HIS B 1 80 ? 15.609 8.891 -2.574 1 98.19 80 HIS B C 1
ATOM 1724 O O . HIS B 1 80 ? 15.047 9.172 -1.511 1 98.19 80 HIS B O 1
ATOM 1730 N N . HIS B 1 81 ? 16.359 9.688 -3.191 1 98.56 81 HIS B N 1
ATOM 1731 C CA . HIS B 1 81 ? 16.719 10.969 -2.594 1 98.56 81 HIS B CA 1
ATOM 1732 C C . HIS B 1 81 ? 15.484 11.859 -2.439 1 98.56 81 HIS B C 1
ATOM 1734 O O . HIS B 1 81 ? 15.32 12.523 -1.411 1 98.56 81 HIS B O 1
ATOM 1740 N N . SER B 1 82 ? 14.625 11.891 -3.449 1 98.62 82 SER B N 1
ATOM 1741 C CA . SER B 1 82 ? 13.391 12.664 -3.367 1 98.62 82 SER B CA 1
ATOM 1742 C C . SER B 1 82 ? 12.555 12.242 -2.164 1 98.62 82 SER B C 1
ATOM 1744 O O . SER B 1 82 ? 12.016 13.094 -1.446 1 98.62 82 SER B O 1
ATOM 1746 N N . TYR B 1 83 ? 12.43 10.977 -1.928 1 98.75 83 TYR B N 1
ATOM 1747 C CA . TYR B 1 83 ? 11.672 10.461 -0.788 1 98.75 83 TYR B CA 1
ATOM 1748 C C . TYR B 1 83 ? 12.336 10.867 0.526 1 98.75 83 TYR B C 1
ATOM 1750 O O . TYR B 1 83 ? 11.648 11.258 1.476 1 98.75 83 TYR B O 1
ATOM 1758 N N . GLN B 1 84 ? 13.633 10.805 0.562 1 98.75 84 GLN B N 1
ATOM 1759 C CA . GLN B 1 84 ? 14.359 11.172 1.773 1 98.75 84 GLN B CA 1
ATOM 1760 C C . GLN B 1 84 ? 14.094 12.625 2.148 1 98.75 84 GLN B C 1
ATOM 1762 O O . GLN B 1 84 ? 13.859 12.938 3.318 1 98.75 84 GLN B O 1
ATOM 1767 N N . LEU B 1 85 ? 14.102 13.484 1.182 1 98.75 85 LEU B N 1
ATOM 1768 C CA . LEU B 1 85 ? 13.867 14.898 1.436 1 98.75 85 LEU B CA 1
ATOM 1769 C C . LEU B 1 85 ? 12.453 15.141 1.956 1 98.75 85 LEU B C 1
ATOM 1771 O O . LEU B 1 85 ? 12.242 15.977 2.838 1 98.75 85 LEU B O 1
ATOM 1775 N N . LEU B 1 86 ? 11.547 14.422 1.411 1 98.69 86 LEU B N 1
ATOM 1776 C CA . LEU B 1 86 ? 10.18 14.492 1.907 1 98.69 86 LEU B CA 1
ATOM 1777 C C . LEU B 1 86 ? 10.109 14.102 3.379 1 98.69 86 LEU B C 1
ATOM 1779 O O . LEU B 1 86 ? 9.5 14.805 4.188 1 98.69 86 LEU B O 1
ATOM 1783 N N . VAL B 1 87 ? 10.727 13 3.744 1 98.75 87 VAL B N 1
ATOM 1784 C CA . VAL B 1 87 ? 10.703 12.484 5.109 1 98.75 87 VAL B CA 1
ATOM 1785 C C . VAL B 1 87 ? 11.336 13.5 6.059 1 98.75 87 VAL B C 1
ATOM 1787 O O . VAL B 1 87 ? 10.812 13.758 7.145 1 98.75 87 VAL B O 1
ATOM 1790 N N . GLU B 1 88 ? 12.453 14.109 5.578 1 98.81 88 GLU B N 1
ATOM 1791 C CA . GLU B 1 88 ? 13.102 15.117 6.41 1 98.81 88 GLU B CA 1
ATOM 1792 C C . GLU B 1 88 ? 12.156 16.266 6.734 1 98.81 88 GLU B C 1
ATOM 1794 O O . GLU B 1 88 ? 12.07 16.703 7.883 1 98.81 88 GLU B O 1
ATOM 1799 N N . ASP B 1 89 ? 11.445 16.719 5.82 1 98.75 89 ASP B N 1
ATOM 1800 C CA . ASP B 1 89 ? 10.516 17.812 6.055 1 98.75 89 ASP B CA 1
ATOM 1801 C C . ASP B 1 89 ? 9.367 17.375 6.969 1 98.75 89 ASP B C 1
ATOM 1803 O O . ASP B 1 89 ? 8.945 18.125 7.844 1 98.75 89 ASP B O 1
ATOM 1807 N N . LEU B 1 90 ? 8.852 16.188 6.809 1 98.62 90 LEU B N 1
ATOM 1808 C CA . LEU B 1 90 ? 7.762 15.688 7.641 1 98.62 90 LEU B CA 1
ATOM 1809 C C . LEU B 1 90 ? 8.203 15.57 9.094 1 98.62 90 LEU B C 1
ATOM 1811 O O . LEU B 1 90 ? 7.434 15.875 10.008 1 98.62 90 LEU B O 1
ATOM 1815 N N . ARG B 1 91 ? 9.461 15.164 9.281 1 98.5 91 ARG B N 1
ATOM 1816 C CA . ARG B 1 91 ? 9.977 14.945 10.625 1 98.5 91 ARG B CA 1
ATOM 1817 C C . ARG B 1 91 ? 10.062 16.266 11.398 1 98.5 91 ARG B C 1
ATOM 1819 O O . ARG B 1 91 ? 10.18 16.25 12.625 1 98.5 91 ARG B O 1
ATOM 1826 N N . GLU B 1 92 ? 10.008 17.391 10.734 1 98.25 92 GLU B N 1
ATOM 1827 C CA . GLU B 1 92 ? 10.086 18.703 11.383 1 98.25 92 GLU B CA 1
ATOM 1828 C C . GLU B 1 92 ? 8.703 19.172 11.82 1 98.25 92 GLU B C 1
ATOM 1830 O O . GLU B 1 92 ? 8.547 20.312 12.281 1 98.25 92 GLU B O 1
ATOM 1835 N N . THR B 1 93 ? 7.688 18.375 11.672 1 98.56 93 THR B N 1
ATOM 1836 C CA . THR B 1 93 ? 6.324 18.719 12.047 1 98.56 93 THR B CA 1
ATOM 1837 C C . THR B 1 93 ? 5.777 17.734 13.078 1 98.56 93 THR B C 1
ATOM 1839 O O . THR B 1 93 ? 6.367 16.672 13.305 1 98.56 93 THR B O 1
ATOM 1842 N N . ALA B 1 94 ? 4.578 18.016 13.617 1 98.44 94 ALA B N 1
ATOM 1843 C CA . ALA B 1 94 ? 3.906 17.156 14.594 1 98.44 94 ALA B CA 1
ATOM 1844 C C . ALA B 1 94 ? 3.275 15.945 13.906 1 98.44 94 ALA B C 1
ATOM 1846 O O . ALA B 1 94 ? 2.822 15.016 14.578 1 98.44 94 ALA B O 1
ATOM 1847 N N . PHE B 1 95 ? 3.348 15.953 12.602 1 98.44 95 PHE B N 1
ATOM 1848 C CA . PHE B 1 95 ? 2.742 14.836 11.883 1 98.44 95 PHE B CA 1
ATOM 1849 C C . PHE B 1 95 ? 3.629 13.602 11.953 1 98.44 95 PHE B C 1
ATOM 1851 O O . PHE B 1 95 ? 3.178 12.492 11.664 1 98.44 95 PHE B O 1
ATOM 1858 N N . TRP B 1 96 ? 4.832 13.805 12.336 1 98.19 96 TRP B N 1
ATOM 1859 C CA . TRP B 1 96 ? 5.746 12.68 12.516 1 98.19 96 TRP B CA 1
ATOM 1860 C C . TRP B 1 96 ? 5.926 12.352 13.992 1 98.19 96 TRP B C 1
ATOM 1862 O O . TRP B 1 96 ? 6.758 12.953 14.672 1 98.19 96 TRP B O 1
ATOM 1872 N N . ASP B 1 97 ? 5.145 11.367 14.5 1 98 97 ASP B N 1
ATOM 1873 C CA . ASP B 1 97 ? 5.27 10.68 15.781 1 98 97 ASP B CA 1
ATOM 1874 C C . ASP B 1 97 ? 4.609 11.484 16.906 1 98 97 ASP B C 1
ATOM 1876 O O . ASP B 1 97 ? 4.781 11.18 18.078 1 98 97 ASP B O 1
ATOM 1880 N N . ARG B 1 98 ? 3.947 12.516 16.578 1 98.5 98 ARG B N 1
ATOM 1881 C CA . ARG B 1 98 ? 3.047 13.109 17.562 1 98.5 98 ARG B CA 1
ATOM 1882 C C . ARG B 1 98 ? 1.59 12.914 17.156 1 98.5 98 ARG B C 1
ATOM 1884 O O . ARG B 1 98 ? 0.871 12.125 17.766 1 98.5 98 ARG B O 1
ATOM 1891 N N . TYR B 1 99 ? 1.163 13.477 16.031 1 98.75 99 TYR B N 1
ATOM 1892 C CA . TYR B 1 99 ? -0.208 13.289 15.57 1 98.75 99 TYR B CA 1
ATOM 1893 C C . TYR B 1 99 ? -0.404 11.898 14.992 1 98.75 99 TYR B C 1
ATOM 1895 O O . TYR B 1 99 ? -1.46 11.281 15.172 1 98.75 99 TYR B O 1
ATOM 1903 N N . PHE B 1 100 ? 0.655 11.438 14.359 1 98.81 100 PHE B N 1
ATOM 1904 C CA . PHE B 1 100 ? 0.678 10.086 13.812 1 98.81 100 PHE B CA 1
ATOM 1905 C C . PHE B 1 100 ? 1.929 9.344 14.266 1 98.81 100 PHE B C 1
ATOM 1907 O O . PHE B 1 100 ? 3.047 9.82 14.07 1 98.81 100 PHE B O 1
ATOM 1914 N N . GLU B 1 101 ? 1.714 8.234 14.859 1 98.75 101 GLU B N 1
ATOM 1915 C CA . GLU B 1 101 ? 2.834 7.324 15.086 1 98.75 101 GLU B CA 1
ATOM 1916 C C . GLU B 1 101 ? 3.273 6.648 13.789 1 98.75 101 GLU B C 1
ATOM 1918 O O . GLU B 1 101 ? 2.443 6.125 13.047 1 98.75 101 GLU B O 1
ATOM 1923 N N . ILE B 1 102 ? 4.566 6.695 13.492 1 98.75 102 ILE B N 1
ATOM 1924 C CA . ILE B 1 102 ? 5.098 5.902 12.383 1 98.75 102 ILE B CA 1
ATOM 1925 C C . ILE B 1 102 ? 5.293 4.457 12.836 1 98.75 102 ILE B C 1
ATOM 1927 O O . ILE B 1 102 ? 6.258 4.145 13.539 1 98.75 102 ILE B O 1
ATOM 1931 N N . VAL B 1 103 ? 4.449 3.549 12.422 1 98.69 103 VAL B N 1
ATOM 1932 C CA . VAL B 1 103 ? 4.422 2.172 12.898 1 98.69 103 VAL B CA 1
ATOM 1933 C C . VAL B 1 103 ? 5.449 1.337 12.141 1 98.69 103 VAL B C 1
ATOM 1935 O O . VAL B 1 103 ? 6.184 0.55 12.742 1 98.69 103 VAL B O 1
ATOM 1938 N N . GLU B 1 104 ? 5.5 1.476 10.859 1 98.5 104 GLU B N 1
ATOM 1939 C CA . GLU B 1 104 ? 6.395 0.728 9.977 1 98.5 104 GLU B CA 1
ATOM 1940 C C . GLU B 1 104 ? 6.523 1.409 8.617 1 98.5 104 GLU B C 1
ATOM 1942 O O . GLU B 1 104 ? 5.59 2.061 8.148 1 98.5 104 GLU B O 1
ATOM 1947 N N . ILE B 1 105 ? 7.684 1.328 8.078 1 98.81 105 ILE B N 1
ATOM 1948 C CA . ILE B 1 105 ? 7.941 1.846 6.742 1 98.81 105 ILE B CA 1
ATOM 1949 C C . ILE B 1 105 ? 8.406 0.712 5.832 1 98.81 105 ILE B C 1
ATOM 1951 O O . ILE B 1 105 ? 9.391 0.028 6.133 1 98.81 105 ILE B O 1
ATOM 1955 N N . LEU B 1 106 ? 7.688 0.507 4.73 1 98.81 106 LEU B N 1
ATOM 1956 C CA . LEU B 1 106 ? 7.988 -0.56 3.781 1 98.81 106 LEU B CA 1
ATOM 1957 C C . LEU B 1 106 ? 8.258 0.008 2.391 1 98.81 106 LEU B C 1
ATOM 1959 O O . LEU B 1 106 ? 7.328 0.206 1.606 1 98.81 106 LEU B O 1
ATOM 1963 N N . PRO B 1 107 ? 9.5 0.284 2.051 1 98.81 107 PRO B N 1
ATOM 1964 C CA . PRO B 1 107 ? 9.828 0.661 0.675 1 98.81 107 PRO B CA 1
ATOM 1965 C C . PRO B 1 107 ? 9.805 -0.527 -0.283 1 98.81 107 PRO B C 1
ATOM 1967 O 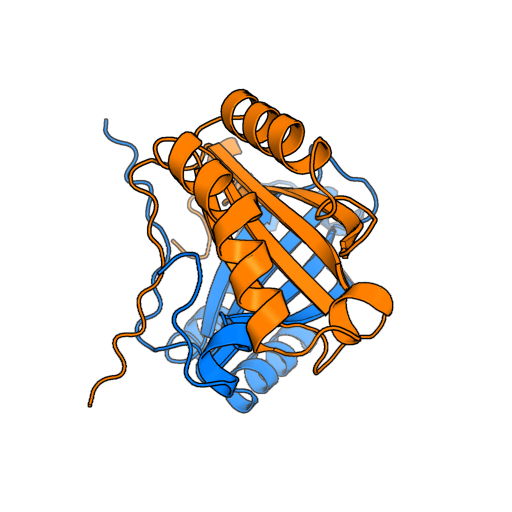O . PRO B 1 107 ? 10.289 -1.61 0.059 1 98.81 107 PRO B O 1
ATOM 1970 N N . GLY B 1 108 ? 9.188 -0.29 -1.42 1 98.44 108 GLY B N 1
ATOM 1971 C CA . GLY B 1 108 ? 9.086 -1.348 -2.414 1 98.44 108 GLY B CA 1
ATOM 1972 C C . GLY B 1 108 ? 9.352 -0.866 -3.826 1 98.44 108 GLY B C 1
ATOM 1973 O O . GLY B 1 108 ? 9.383 0.339 -4.082 1 98.44 108 GLY B O 1
ATOM 1974 N N . VAL B 1 109 ? 9.641 -1.813 -4.641 1 97.75 109 VAL B N 1
ATOM 1975 C CA . VAL B 1 109 ? 9.789 -1.59 -6.074 1 97.75 109 VAL B CA 1
ATOM 1976 C C . VAL B 1 109 ? 8.758 -2.414 -6.836 1 97.75 109 VAL B C 1
ATOM 1978 O O . VAL B 1 109 ? 8.664 -3.629 -6.648 1 97.75 109 VAL B O 1
ATOM 1981 N N . GLU B 1 110 ? 8.008 -1.74 -7.652 1 96.38 110 GLU B N 1
ATOM 1982 C CA . GLU B 1 110 ? 6.945 -2.432 -8.383 1 96.38 110 GLU B CA 1
ATOM 1983 C C . GLU B 1 110 ? 7.523 -3.363 -9.445 1 96.38 110 GLU B C 1
ATOM 1985 O O . GLU B 1 110 ? 8.367 -2.955 -10.25 1 96.38 110 GLU B O 1
ATOM 1990 N N . ASN B 1 111 ? 7.191 -4.637 -9.406 1 96.19 111 ASN B N 1
ATOM 1991 C CA . ASN B 1 111 ? 7.43 -5.688 -10.391 1 96.19 111 ASN B CA 1
ATOM 1992 C C . ASN B 1 111 ? 8.914 -6.008 -10.516 1 96.19 111 ASN B C 1
ATOM 1994 O O . ASN B 1 111 ? 9.375 -6.438 -11.578 1 96.19 111 ASN B O 1
ATOM 1998 N N . ALA B 1 112 ? 9.688 -5.746 -9.531 1 96.56 112 ALA B N 1
ATOM 1999 C CA . ALA B 1 112 ? 11.109 -6.066 -9.602 1 96.56 112 ALA B CA 1
ATOM 2000 C C . ALA B 1 112 ? 11.328 -7.559 -9.836 1 96.56 112 ALA B C 1
ATOM 2002 O O . ALA B 1 112 ? 12.273 -7.957 -10.508 1 96.56 112 ALA B O 1
ATOM 2003 N N . TYR B 1 113 ? 10.484 -8.469 -9.312 1 95.88 113 TYR B N 1
ATOM 2004 C CA . TYR B 1 113 ? 10.586 -9.914 -9.484 1 95.88 113 TYR B CA 1
ATOM 2005 C C . TYR B 1 113 ? 10.617 -10.281 -10.961 1 95.88 113 TYR B C 1
ATOM 2007 O O . TYR B 1 113 ? 11.211 -11.297 -11.336 1 95.88 113 TYR B O 1
ATOM 2015 N N . ALA B 1 114 ? 10.055 -9.531 -11.797 1 95.88 114 ALA B N 1
ATOM 2016 C CA . ALA B 1 114 ? 9.984 -9.789 -13.234 1 95.88 114 ALA B CA 1
ATOM 2017 C C . ALA B 1 114 ? 11.031 -8.977 -13.984 1 95.88 114 ALA B C 1
ATOM 2019 O O . ALA B 1 114 ? 11.812 -9.523 -14.758 1 95.88 114 ALA B O 1
ATOM 2020 N N . ARG B 1 115 ? 11.102 -7.695 -13.719 1 94.38 115 ARG B N 1
ATOM 2021 C CA . ARG B 1 115 ? 11.992 -6.777 -14.422 1 94.38 115 ARG B CA 1
ATOM 2022 C C . ARG B 1 115 ? 13.445 -7.219 -14.281 1 94.38 115 ARG B C 1
ATOM 2024 O O . ARG B 1 115 ? 14.203 -7.195 -15.25 1 94.38 115 ARG B O 1
ATOM 2031 N N . ASN B 1 116 ? 13.812 -7.68 -13.117 1 95.44 116 ASN B N 1
ATOM 2032 C CA . ASN B 1 116 ? 15.203 -8.023 -12.859 1 95.44 116 ASN B CA 1
ATOM 2033 C C . ASN B 1 116 ? 15.609 -9.305 -13.586 1 95.44 116 ASN B C 1
ATOM 2035 O O . ASN B 1 116 ? 16.797 -9.602 -13.711 1 95.44 116 ASN B O 1
ATOM 2039 N N . TYR B 1 117 ? 14.664 -10.031 -14.094 1 95.44 117 TYR B N 1
ATOM 2040 C CA . TYR B 1 117 ? 14.969 -11.258 -14.82 1 95.44 117 TYR B CA 1
ATOM 2041 C C . TYR B 1 117 ? 14.562 -11.148 -16.281 1 95.44 117 TYR B C 1
ATOM 2043 O O . TYR B 1 117 ? 14.578 -12.133 -17.016 1 95.44 117 TYR B O 1
ATOM 2051 N N . GLY B 1 118 ? 14.133 -9.961 -16.625 1 94.38 118 GLY B N 1
ATOM 2052 C CA . GLY B 1 118 ? 13.75 -9.742 -18.016 1 94.38 118 GLY B CA 1
ATOM 2053 C C . GLY B 1 118 ? 12.484 -10.492 -18.406 1 94.38 118 GLY B C 1
ATOM 2054 O O . GLY B 1 118 ? 12.375 -11.008 -19.516 1 94.38 118 GLY B O 1
ATOM 2055 N N . ARG B 1 119 ? 11.625 -10.648 -17.469 1 94.06 119 ARG B N 1
ATOM 2056 C CA . ARG B 1 119 ? 10.359 -11.344 -17.688 1 94.06 119 ARG B CA 1
ATOM 2057 C C . ARG B 1 119 ? 9.18 -10.375 -17.609 1 94.06 119 ARG B C 1
ATOM 2059 O O . ARG B 1 119 ? 9.258 -9.359 -16.906 1 94.06 119 ARG B O 1
ATOM 2066 N N . PRO B 1 120 ? 8.109 -10.672 -18.328 1 92.44 120 PRO B N 1
ATOM 2067 C CA . PRO B 1 120 ? 6.914 -9.852 -18.141 1 92.44 120 PRO B CA 1
ATOM 2068 C C . PRO B 1 120 ? 6.281 -10.047 -16.766 1 92.44 120 PRO B C 1
ATOM 2070 O O . PRO B 1 120 ? 6.254 -11.164 -16.234 1 92.44 120 PRO B O 1
ATOM 2073 N N . ALA B 1 121 ? 5.805 -8.953 -16.234 1 92.62 121 ALA B N 1
ATOM 2074 C CA . ALA B 1 121 ? 5.055 -9.062 -14.984 1 92.62 121 ALA B CA 1
ATOM 2075 C C . ALA B 1 121 ? 3.717 -9.758 -15.211 1 92.62 121 ALA B C 1
ATOM 2077 O O . ALA B 1 121 ? 3.16 -9.711 -16.312 1 92.62 121 ALA B O 1
ATOM 2078 N N . ILE B 1 122 ? 3.174 -10.281 -14.18 1 86.94 122 ILE B N 1
ATOM 2079 C CA . ILE B 1 122 ? 1.962 -11.086 -14.312 1 86.94 122 ILE B CA 1
ATOM 2080 C C . ILE B 1 122 ? 0.762 -10.164 -14.539 1 86.94 122 ILE B C 1
ATOM 2082 O O . ILE B 1 122 ? -0.284 -10.609 -15.016 1 86.94 122 ILE B O 1
ATOM 2086 N N . ASN B 1 123 ? 0.859 -8.945 -14.055 1 75.56 123 ASN B N 1
ATOM 2087 C CA . ASN B 1 123 ? -0.239 -8.016 -14.281 1 75.56 123 ASN B CA 1
ATOM 2088 C C . ASN B 1 123 ? -0.077 -7.258 -15.594 1 75.56 123 ASN B C 1
ATOM 2090 O O . ASN B 1 123 ? -0.84 -6.336 -15.883 1 75.56 123 ASN B O 1
ATOM 2094 N N . ALA B 1 124 ? 1 -7.617 -16.234 1 63.62 124 ALA B N 1
ATOM 2095 C CA . ALA B 1 124 ? 1.253 -6.938 -17.5 1 63.62 124 ALA B CA 1
ATOM 2096 C C . ALA B 1 124 ? 0.571 -7.664 -18.656 1 63.62 124 ALA B C 1
ATOM 2098 O O . ALA B 1 124 ? 0.301 -8.867 -18.562 1 63.62 124 ALA B O 1
#